Protein AF-A0A9P1H8L5-F1 (afdb_monomer_lite)

Structure (mmCIF, N/CA/C/O backbone):
data_AF-A0A9P1H8L5-F1
#
_entry.id   AF-A0A9P1H8L5-F1
#
loop_
_atom_site.group_PDB
_atom_site.id
_atom_site.type_symbol
_atom_site.label_atom_id
_atom_site.label_alt_id
_atom_site.label_comp_id
_atom_s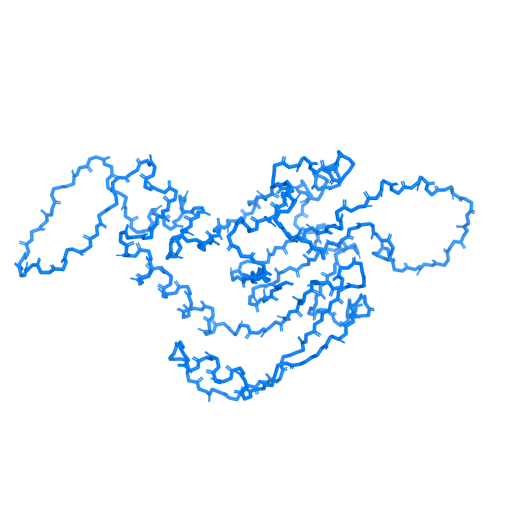ite.label_asym_id
_atom_site.label_entity_id
_atom_site.label_seq_id
_atom_site.pdbx_PDB_ins_code
_atom_site.Cartn_x
_atom_site.Cartn_y
_atom_site.Cartn_z
_atom_site.occupancy
_atom_site.B_iso_or_equiv
_atom_site.auth_seq_id
_atom_site.auth_comp_id
_atom_site.auth_asym_id
_atom_site.auth_atom_id
_atom_site.pdbx_PDB_model_num
ATOM 1 N N . MET A 1 1 ? 1.614 -22.371 -3.622 1.00 49.25 1 MET A N 1
ATOM 2 C CA . MET A 1 1 ? 2.864 -22.073 -2.904 1.00 49.25 1 MET A CA 1
ATOM 3 C C . MET A 1 1 ? 2.489 -22.082 -1.439 1.00 49.25 1 MET A C 1
ATOM 5 O O . MET A 1 1 ? 1.531 -21.394 -1.105 1.00 49.25 1 MET A O 1
ATOM 9 N N . ASP A 1 2 ? 3.101 -22.946 -0.635 1.00 52.09 2 ASP A N 1
ATOM 10 C CA . ASP A 1 2 ? 2.834 -22.977 0.803 1.00 52.09 2 ASP A CA 1
ATOM 11 C C . ASP A 1 2 ? 3.516 -21.756 1.437 1.00 52.09 2 ASP A C 1
ATOM 13 O O . ASP A 1 2 ? 4.717 -21.556 1.263 1.00 52.09 2 ASP A O 1
ATOM 17 N N . LEU A 1 3 ? 2.738 -20.885 2.084 1.00 56.84 3 LEU A N 1
ATOM 18 C CA . LEU A 1 3 ? 3.257 -19.662 2.704 1.00 56.84 3 LEU A CA 1
ATOM 19 C C . LEU A 1 3 ? 4.078 -19.965 3.968 1.00 56.84 3 LEU A C 1
ATOM 21 O O . LEU A 1 3 ? 4.848 -19.111 4.397 1.00 56.84 3 LEU A O 1
ATOM 25 N N . THR A 1 4 ? 3.947 -21.171 4.532 1.00 56.31 4 THR A N 1
ATOM 26 C CA . THR A 1 4 ? 4.613 -21.579 5.780 1.00 56.31 4 THR A CA 1
ATOM 27 C C . THR A 1 4 ? 6.069 -22.021 5.597 1.00 56.31 4 THR A C 1
ATOM 29 O O . THR A 1 4 ? 6.815 -22.078 6.570 1.00 56.31 4 THR A O 1
ATOM 32 N N . GLU A 1 5 ? 6.507 -22.281 4.361 1.00 60.16 5 GLU A N 1
ATOM 33 C CA . GLU A 1 5 ? 7.895 -22.661 4.041 1.00 60.16 5 GLU A CA 1
ATOM 34 C C . GLU A 1 5 ? 8.809 -21.448 3.777 1.00 60.16 5 GLU A C 1
ATOM 36 O O . GLU A 1 5 ? 9.994 -21.603 3.478 1.00 60.16 5 GLU A O 1
ATOM 41 N N . LEU A 1 6 ? 8.268 -20.229 3.851 1.00 62.75 6 LEU A N 1
ATOM 42 C CA . LEU A 1 6 ? 8.997 -19.003 3.547 1.00 62.75 6 LEU A CA 1
ATOM 43 C C . LEU A 1 6 ? 9.750 -18.479 4.776 1.00 62.75 6 LEU A C 1
ATOM 45 O O . LEU A 1 6 ? 9.142 -18.179 5.800 1.00 62.75 6 LEU A O 1
ATOM 49 N N . ASP A 1 7 ? 11.067 -18.296 4.656 1.00 67.62 7 ASP A N 1
ATOM 50 C CA . ASP A 1 7 ? 11.875 -17.681 5.715 1.00 67.62 7 ASP A CA 1
ATOM 51 C C . ASP A 1 7 ? 11.601 -16.166 5.788 1.00 67.62 7 ASP A C 1
ATOM 53 O O . ASP A 1 7 ? 11.861 -15.415 4.840 1.00 67.62 7 ASP A O 1
ATOM 57 N N . ALA A 1 8 ? 11.050 -15.722 6.921 1.00 64.69 8 ALA A N 1
ATOM 58 C CA . ALA A 1 8 ? 10.760 -14.320 7.226 1.00 64.69 8 ALA A CA 1
ATOM 59 C C . ALA A 1 8 ? 12.027 -13.486 7.486 1.00 64.69 8 ALA A C 1
ATOM 61 O O . ALA A 1 8 ? 12.004 -12.258 7.376 1.00 64.69 8 ALA A O 1
ATOM 62 N N . HIS A 1 9 ? 13.135 -14.143 7.835 1.00 70.50 9 HIS A N 1
ATOM 63 C CA . HIS A 1 9 ? 14.419 -13.520 8.146 1.00 70.50 9 HIS A CA 1
ATOM 64 C C . HIS A 1 9 ? 15.386 -13.509 6.961 1.00 70.50 9 HIS A C 1
ATOM 66 O O . HIS A 1 9 ? 16.494 -12.973 7.084 1.00 70.50 9 HIS A O 1
ATOM 72 N N . GLU A 1 10 ? 14.973 -14.050 5.813 1.00 74.00 10 GLU A N 1
ATOM 73 C CA . GLU A 1 10 ? 15.788 -14.056 4.610 1.00 74.00 10 GLU A CA 1
ATOM 74 C C . GLU A 1 10 ? 16.158 -12.625 4.195 1.00 74.00 10 GLU A C 1
ATOM 76 O O . GLU A 1 10 ? 15.331 -11.721 4.034 1.00 74.00 10 GLU A O 1
ATOM 81 N N . ALA A 1 11 ? 17.460 -12.416 4.044 1.00 73.38 11 ALA A N 1
ATOM 82 C CA . ALA A 1 11 ? 18.039 -11.159 3.625 1.00 73.38 11 ALA A CA 1
ATOM 83 C C . ALA A 1 11 ? 17.620 -10.821 2.179 1.00 73.38 11 ALA A C 1
ATOM 85 O O . ALA A 1 11 ? 17.866 -11.630 1.288 1.00 73.38 11 ALA A O 1
ATOM 86 N N . PRO A 1 12 ? 17.095 -9.612 1.887 1.00 81.38 12 PRO A N 1
ATOM 87 C CA . PRO A 1 12 ? 16.879 -9.209 0.501 1.00 81.38 12 PRO A CA 1
ATOM 88 C C . PRO A 1 12 ? 18.211 -9.134 -0.252 1.00 81.38 12 PRO A C 1
ATOM 90 O O . PRO A 1 12 ? 19.239 -8.784 0.335 1.00 81.38 12 PRO A O 1
ATOM 93 N N . ALA A 1 13 ? 18.177 -9.413 -1.556 1.00 84.94 13 ALA A N 1
ATOM 94 C CA . ALA A 1 13 ? 19.359 -9.381 -2.412 1.00 84.94 13 ALA A CA 1
ATOM 95 C C . ALA A 1 13 ? 20.091 -8.026 -2.343 1.00 84.94 13 ALA A C 1
ATOM 97 O O . ALA A 1 13 ? 19.465 -6.961 -2.307 1.00 84.94 13 ALA A O 1
ATOM 98 N N . ASP A 1 14 ? 21.426 -8.052 -2.348 1.00 87.25 14 ASP A N 1
ATOM 99 C CA . ASP A 1 14 ? 22.240 -6.848 -2.131 1.00 87.25 14 ASP A CA 1
ATOM 100 C C . ASP A 1 14 ? 22.050 -5.781 -3.214 1.00 87.25 14 ASP A C 1
ATOM 102 O O . ASP A 1 14 ? 21.996 -4.589 -2.899 1.00 87.25 14 ASP A O 1
ATOM 106 N N . TRP A 1 15 ? 21.863 -6.193 -4.469 1.00 88.06 15 TRP A N 1
ATOM 107 C CA . TRP A 1 15 ? 21.562 -5.277 -5.571 1.00 88.06 15 TRP A CA 1
ATOM 108 C C . TRP A 1 15 ? 20.210 -4.568 -5.362 1.00 88.06 15 TRP A C 1
ATOM 110 O O . TRP A 1 15 ? 20.103 -3.357 -5.553 1.00 88.06 15 TRP A O 1
ATOM 120 N N . LEU A 1 16 ? 19.193 -5.277 -4.859 1.00 88.38 16 LEU A N 1
ATOM 121 C CA . LEU A 1 16 ? 17.877 -4.703 -4.567 1.00 88.38 16 LEU A CA 1
ATOM 122 C C . LEU A 1 16 ? 17.939 -3.755 -3.360 1.00 88.38 16 LEU A C 1
ATOM 124 O O . LEU A 1 16 ? 17.335 -2.680 -3.369 1.00 88.38 16 LEU A O 1
ATOM 128 N N . ARG A 1 17 ? 18.740 -4.096 -2.340 1.00 88.50 17 ARG A N 1
ATOM 129 C CA . ARG A 1 17 ? 19.051 -3.185 -1.225 1.00 88.50 17 ARG A CA 1
ATOM 130 C C . ARG A 1 17 ? 19.752 -1.916 -1.700 1.00 88.50 17 ARG A C 1
ATOM 132 O O . ARG A 1 17 ? 19.490 -0.850 -1.145 1.00 88.50 17 ARG A O 1
ATOM 139 N N . ALA A 1 18 ? 20.653 -2.009 -2.677 1.00 89.94 18 ALA A N 1
ATOM 140 C CA . ALA A 1 18 ? 21.338 -0.847 -3.236 1.00 89.94 18 ALA A CA 1
ATOM 141 C C . ALA A 1 18 ? 20.357 0.090 -3.959 1.00 89.94 18 ALA A C 1
ATOM 143 O O . ALA A 1 18 ? 20.399 1.297 -3.720 1.00 89.94 18 ALA A O 1
ATOM 144 N N . ILE A 1 19 ? 19.420 -0.461 -4.739 1.00 90.81 19 ILE A N 1
ATOM 145 C CA . ILE A 1 19 ? 18.337 0.304 -5.379 1.00 90.81 19 ILE A CA 1
ATOM 146 C C . ILE A 1 19 ? 17.477 1.011 -4.328 1.00 90.81 19 ILE A C 1
ATOM 148 O O . ILE A 1 19 ? 17.287 2.226 -4.398 1.00 90.81 19 ILE A O 1
ATOM 152 N N . TRP A 1 20 ? 17.020 0.278 -3.306 1.00 91.44 20 TRP A N 1
ATOM 153 C CA . TRP A 1 20 ? 16.243 0.854 -2.205 1.00 91.44 20 TRP A CA 1
ATOM 154 C C . TRP A 1 20 ? 16.981 2.013 -1.525 1.00 91.44 20 TRP A C 1
ATOM 156 O O . TRP A 1 20 ? 16.394 3.073 -1.323 1.00 91.44 20 TRP A O 1
ATOM 166 N N . LYS A 1 21 ? 18.278 1.844 -1.222 1.00 90.81 21 LYS A N 1
ATOM 167 C CA . LYS A 1 21 ? 19.116 2.900 -0.622 1.00 90.81 21 LYS A CA 1
ATOM 168 C C . LYS A 1 21 ? 19.228 4.135 -1.514 1.00 90.81 21 LYS A C 1
ATOM 170 O O . LYS A 1 21 ? 19.369 5.236 -0.988 1.00 90.81 21 LYS A O 1
ATOM 175 N N . GLY A 1 22 ? 19.214 3.955 -2.835 1.00 90.38 22 GLY A N 1
ATOM 176 C CA . GLY A 1 22 ? 19.196 5.055 -3.797 1.00 90.38 22 GLY A CA 1
ATOM 177 C C . GLY A 1 22 ? 17.938 5.903 -3.635 1.00 90.38 22 GLY A C 1
ATOM 178 O O . GLY A 1 22 ? 18.034 7.101 -3.380 1.00 90.38 22 GLY A O 1
ATOM 179 N N . PHE A 1 23 ? 16.764 5.271 -3.679 1.00 89.88 23 PHE A N 1
ATOM 180 C CA . PHE A 1 23 ? 15.488 5.973 -3.505 1.00 89.88 23 PHE A CA 1
ATOM 181 C C . PHE A 1 23 ? 15.294 6.534 -2.094 1.00 89.88 23 PHE A C 1
ATOM 183 O O . PHE A 1 23 ? 14.773 7.633 -1.944 1.00 89.88 23 PHE A O 1
ATOM 190 N N . SER A 1 24 ? 15.744 5.829 -1.052 1.00 87.88 24 SER A N 1
ATOM 191 C CA . SER A 1 24 ? 15.557 6.255 0.342 1.00 87.88 24 SER A CA 1
ATOM 192 C C . SER A 1 24 ? 16.351 7.513 0.716 1.00 87.88 24 SER A C 1
ATOM 194 O O . SER A 1 24 ? 16.140 8.068 1.790 1.00 87.88 24 SER A O 1
ATOM 196 N N . ARG A 1 25 ? 17.329 7.903 -0.109 1.00 88.94 25 ARG A N 1
ATOM 197 C CA . ARG A 1 25 ? 18.182 9.088 0.080 1.00 88.94 25 ARG A CA 1
ATOM 198 C C . ARG A 1 25 ? 17.848 10.219 -0.888 1.00 88.94 25 ARG A C 1
ATOM 200 O O . ARG A 1 25 ? 18.459 11.277 -0.796 1.00 88.94 25 ARG A O 1
ATOM 207 N N . MET A 1 26 ? 16.952 9.963 -1.834 1.00 88.94 26 MET A N 1
ATOM 208 C CA . MET A 1 26 ? 16.568 10.912 -2.867 1.00 88.94 26 MET A CA 1
ATOM 209 C C . MET A 1 26 ? 15.631 11.975 -2.286 1.00 88.94 26 MET A C 1
ATOM 211 O O . MET A 1 26 ? 14.837 11.693 -1.386 1.00 88.94 26 MET A O 1
ATOM 215 N N . GLU A 1 27 ? 15.714 13.199 -2.803 1.00 87.62 27 GLU A N 1
ATOM 216 C CA . GLU A 1 27 ? 14.859 14.286 -2.339 1.00 87.62 27 GLU A CA 1
ATOM 217 C C . GLU A 1 27 ? 13.405 14.082 -2.775 1.00 87.62 27 GLU A C 1
ATOM 219 O O . GLU A 1 27 ? 13.106 13.532 -3.839 1.00 87.62 27 GLU A O 1
ATOM 224 N N . SER A 1 28 ? 12.463 14.590 -1.976 1.00 84.75 28 SER A N 1
ATOM 225 C CA . SER A 1 28 ? 11.025 14.396 -2.234 1.00 84.75 28 SER A CA 1
ATOM 226 C C . SER A 1 28 ? 10.589 14.931 -3.601 1.00 84.75 28 SER A C 1
ATOM 228 O O . SER A 1 28 ? 9.688 14.380 -4.232 1.00 84.75 28 SER A O 1
ATOM 230 N N . LYS A 1 29 ? 11.218 16.012 -4.075 1.00 86.44 29 LYS A N 1
ATOM 231 C CA . LYS A 1 29 ? 10.921 16.590 -5.389 1.00 86.44 29 LYS A CA 1
ATOM 232 C C . LYS A 1 29 ? 11.319 15.639 -6.522 1.00 86.44 29 LYS A C 1
ATOM 234 O O . LYS A 1 29 ? 10.509 15.374 -7.401 1.00 86.44 29 LYS A O 1
ATOM 239 N N . GLU A 1 30 ? 12.525 15.087 -6.450 1.00 88.00 30 GLU A N 1
ATOM 240 C CA . GLU A 1 30 ? 13.060 14.156 -7.448 1.00 88.00 30 GLU A CA 1
ATOM 241 C C . GLU A 1 30 ? 12.243 12.859 -7.487 1.00 88.00 30 GLU A C 1
ATOM 243 O O . GLU A 1 30 ? 11.911 12.357 -8.557 1.00 88.00 30 GLU A O 1
ATOM 248 N N . LEU A 1 31 ? 11.824 12.360 -6.322 1.00 86.00 31 LEU A N 1
ATOM 249 C CA . LEU A 1 31 ? 10.951 11.190 -6.226 1.00 86.00 31 LEU A CA 1
ATOM 250 C C . LEU A 1 31 ? 9.574 11.416 -6.863 1.00 86.00 31 LEU A C 1
ATOM 252 O O . LEU A 1 31 ? 9.026 10.503 -7.477 1.00 86.00 31 LEU A O 1
ATOM 256 N N . ASN A 1 32 ? 9.007 12.617 -6.734 1.00 84.50 32 ASN A N 1
ATOM 257 C CA . ASN A 1 32 ? 7.704 12.937 -7.318 1.00 84.50 32 ASN A CA 1
ATOM 258 C C . ASN A 1 32 ? 7.733 13.026 -8.847 1.00 84.50 32 ASN A C 1
ATOM 260 O O . ASN A 1 32 ? 6.724 12.709 -9.481 1.00 84.50 32 ASN A O 1
ATOM 264 N N . GLU A 1 33 ? 8.868 13.452 -9.400 1.00 87.88 33 GLU A N 1
ATOM 265 C CA . GLU A 1 33 ? 9.126 13.596 -10.837 1.00 87.88 33 GLU A CA 1
ATOM 266 C C . GLU A 1 33 ? 9.735 12.320 -11.453 1.00 87.88 33 GLU A C 1
ATOM 268 O O . GLU A 1 33 ? 9.872 12.223 -12.671 1.00 87.88 33 GLU A O 1
ATOM 273 N N . SER A 1 34 ? 10.081 11.324 -10.628 1.00 89.56 34 SER A N 1
ATOM 274 C CA . SER A 1 34 ? 10.715 10.089 -11.080 1.00 89.56 34 SER A CA 1
ATOM 275 C C . SER A 1 34 ? 9.793 9.295 -12.011 1.00 89.56 34 SER A C 1
ATOM 277 O O . SER A 1 34 ? 8.701 8.884 -11.600 1.00 89.56 34 SER A O 1
ATOM 279 N N . PRO A 1 35 ? 10.239 8.980 -13.239 1.00 90.44 35 PRO A N 1
ATOM 280 C CA . PRO A 1 35 ? 9.416 8.249 -14.193 1.00 90.44 35 PRO A CA 1
ATOM 281 C C . PRO A 1 35 ? 9.306 6.754 -13.844 1.00 90.44 35 PRO A C 1
ATOM 283 O O . PRO A 1 35 ? 8.455 6.055 -14.391 1.00 90.44 35 PRO A O 1
ATOM 286 N N . LEU A 1 36 ? 10.125 6.272 -12.899 1.00 92.25 36 LEU A N 1
ATOM 287 C CA . LEU A 1 36 ? 10.119 4.896 -12.390 1.00 92.25 36 LEU A CA 1
ATOM 288 C C . LEU A 1 36 ? 8.959 4.640 -11.414 1.00 92.25 36 LEU A C 1
ATOM 290 O O . LEU A 1 36 ? 8.612 3.493 -11.136 1.00 92.25 36 LEU A O 1
ATOM 294 N N . VAL A 1 37 ? 8.356 5.703 -10.872 1.00 92.94 37 VAL A N 1
ATOM 295 C CA . VAL A 1 37 ? 7.249 5.602 -9.918 1.00 92.94 37 VAL A CA 1
ATOM 296 C C . VAL A 1 37 ? 5.951 5.313 -10.658 1.00 92.94 37 VAL A C 1
ATOM 298 O O . VAL A 1 37 ? 5.539 6.059 -11.542 1.00 92.94 37 VAL A O 1
ATOM 301 N N . THR A 1 38 ? 5.251 4.263 -10.240 1.00 93.81 38 THR A N 1
ATOM 302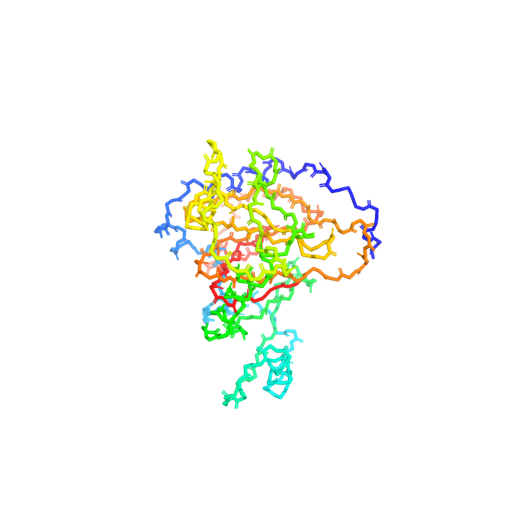 C CA . THR A 1 38 ? 3.900 3.950 -10.710 1.00 93.81 38 THR A CA 1
ATOM 303 C C . THR A 1 38 ? 2.877 4.482 -9.714 1.00 93.81 38 THR A C 1
ATOM 305 O O . THR A 1 38 ? 2.935 4.173 -8.526 1.00 93.81 38 THR A O 1
ATOM 308 N N . ASP A 1 39 ? 1.928 5.292 -10.187 1.00 93.44 39 ASP A N 1
ATOM 309 C CA . ASP A 1 39 ? 0.857 5.868 -9.362 1.00 93.44 39 ASP A CA 1
ATOM 310 C C . ASP A 1 39 ? -0.500 5.340 -9.842 1.00 93.44 39 ASP A C 1
ATOM 312 O O . ASP A 1 39 ? -0.922 5.704 -10.937 1.00 93.44 39 ASP A O 1
ATOM 316 N N . PRO A 1 40 ? -1.214 4.529 -9.045 1.00 92.00 40 PRO A N 1
ATOM 317 C CA . PRO A 1 40 ? -2.488 3.938 -9.446 1.00 92.00 40 PRO A CA 1
ATOM 318 C C . PRO A 1 40 ? -3.632 4.959 -9.556 1.00 92.00 40 PRO A C 1
ATOM 320 O O . PRO A 1 40 ? -4.736 4.590 -9.947 1.00 92.00 40 PRO A O 1
ATOM 323 N N . ARG A 1 41 ? -3.406 6.229 -9.194 1.00 90.12 41 ARG A N 1
ATOM 324 C CA . ARG A 1 41 ? -4.352 7.338 -9.394 1.00 90.12 41 ARG A CA 1
ATOM 325 C C . ARG A 1 41 ? -4.017 8.199 -10.609 1.00 90.12 41 ARG A C 1
ATOM 327 O O . ARG A 1 41 ? -4.843 9.022 -10.991 1.00 90.12 41 ARG A O 1
ATOM 334 N N . SER A 1 42 ? -2.830 8.038 -11.196 1.00 91.31 42 SER A N 1
ATOM 335 C CA . SER A 1 42 ? -2.428 8.782 -12.390 1.00 91.31 42 SER A CA 1
ATOM 336 C C . SER A 1 42 ? -2.933 8.066 -13.644 1.00 91.31 42 SER A C 1
ATOM 338 O O . SER A 1 42 ? -2.536 6.917 -13.859 1.00 91.31 42 SER A O 1
ATOM 340 N N . PRO A 1 43 ? -3.751 8.714 -14.497 1.00 89.94 43 PRO A N 1
ATOM 341 C CA . PRO A 1 43 ? -4.202 8.130 -15.760 1.00 89.94 43 PRO A CA 1
ATOM 342 C C . PRO A 1 43 ? -3.044 7.638 -16.637 1.00 89.94 43 PRO A C 1
ATOM 344 O O . PRO A 1 43 ? -3.132 6.554 -17.209 1.00 89.94 43 PRO A O 1
ATOM 347 N N . ASP A 1 44 ? -1.932 8.376 -16.651 1.00 89.56 44 ASP A N 1
ATOM 348 C CA . ASP A 1 44 ? -0.740 8.061 -17.448 1.00 89.56 44 ASP A CA 1
ATOM 349 C C . ASP A 1 44 ? -0.054 6.769 -16.987 1.00 89.56 44 ASP A C 1
ATOM 351 O O . ASP A 1 44 ? 0.594 6.076 -17.766 1.00 89.56 44 ASP A O 1
ATOM 355 N N . HIS A 1 45 ? -0.205 6.411 -15.711 1.00 91.75 45 HIS A N 1
ATOM 356 C CA . HIS A 1 45 ? 0.406 5.216 -15.134 1.00 91.75 45 HIS A CA 1
ATOM 357 C C . HIS A 1 45 ? -0.538 4.008 -15.148 1.00 91.75 45 HIS A C 1
ATOM 359 O O . HIS A 1 45 ? -0.072 2.877 -14.999 1.00 91.75 45 HIS A O 1
ATOM 365 N N . LEU A 1 46 ? -1.849 4.202 -15.359 1.00 90.31 46 LEU A N 1
ATOM 366 C CA . LEU A 1 46 ? -2.823 3.103 -15.394 1.00 90.31 46 LEU A CA 1
ATOM 367 C C . LEU A 1 46 ? -2.518 2.080 -16.494 1.00 90.31 46 LEU A C 1
ATOM 369 O O . LEU A 1 46 ? -2.837 0.905 -16.326 1.00 90.31 46 LEU A O 1
ATOM 373 N N . GLN A 1 47 ? -1.853 2.486 -17.578 1.00 91.44 47 GLN A N 1
ATOM 374 C CA . GLN A 1 47 ? -1.420 1.581 -18.650 1.00 91.44 47 GLN A CA 1
ATOM 375 C C . GLN A 1 47 ? -0.395 0.524 -18.194 1.00 91.44 47 GLN A C 1
ATOM 377 O O . GLN A 1 47 ? -0.354 -0.577 -18.753 1.00 91.44 47 GLN A O 1
ATOM 382 N N . ARG A 1 48 ? 0.383 0.819 -17.139 1.00 93.19 48 ARG A N 1
ATOM 383 C CA . ARG A 1 48 ? 1.313 -0.129 -16.493 1.00 93.19 48 ARG A CA 1
ATOM 384 C C . ARG A 1 48 ? 0.579 -1.173 -15.651 1.00 93.19 48 ARG A C 1
ATOM 386 O O . ARG A 1 48 ? 1.135 -2.209 -15.295 1.00 93.19 48 ARG A O 1
ATOM 393 N N . LEU A 1 49 ? -0.681 -0.905 -15.318 1.00 94.12 49 LEU A N 1
ATOM 394 C CA . LEU A 1 49 ? -1.516 -1.755 -14.487 1.00 94.12 49 LEU A CA 1
ATOM 395 C C . LEU A 1 49 ? -2.514 -2.546 -15.338 1.00 94.12 49 LEU A C 1
ATOM 397 O O . LEU A 1 49 ? -2.769 -2.274 -16.515 1.00 94.12 49 LEU A O 1
ATOM 401 N N . ARG A 1 50 ? -3.080 -3.583 -14.733 1.00 95.69 50 ARG A N 1
ATOM 402 C CA . ARG A 1 50 ? -4.153 -4.395 -15.305 1.00 95.69 50 ARG A CA 1
ATOM 403 C C . ARG A 1 50 ? -5.326 -4.392 -14.342 1.00 95.69 50 ARG A C 1
ATOM 405 O O . ARG A 1 50 ? -5.141 -4.473 -13.131 1.00 95.69 50 ARG A O 1
ATOM 412 N N . ARG A 1 51 ? -6.544 -4.275 -14.869 1.00 95.44 51 ARG A N 1
ATOM 413 C CA . ARG A 1 51 ? -7.761 -4.312 -14.051 1.00 95.44 51 ARG A CA 1
ATOM 414 C C . ARG A 1 51 ? -8.070 -5.765 -13.692 1.00 95.44 51 ARG A C 1
ATOM 416 O O . ARG A 1 51 ? -8.341 -6.565 -14.580 1.00 95.44 51 ARG A O 1
ATOM 423 N N . ALA A 1 52 ? -8.040 -6.088 -12.402 1.00 94.75 52 ALA A N 1
ATOM 424 C CA . ALA A 1 52 ? -8.452 -7.390 -11.873 1.00 94.75 52 ALA A CA 1
ATOM 425 C C . ALA A 1 52 ? -9.971 -7.479 -11.682 1.00 94.75 52 ALA A C 1
ATOM 427 O O . ALA A 1 52 ? -10.551 -8.554 -11.802 1.00 94.75 52 ALA A O 1
ATOM 428 N N . GLY A 1 53 ? -10.627 -6.361 -11.359 1.00 95.00 53 GLY A N 1
ATOM 429 C CA . GLY A 1 53 ? -12.044 -6.379 -11.018 1.00 95.00 53 GLY A CA 1
ATOM 430 C C . GLY A 1 53 ? -12.564 -5.047 -10.501 1.00 95.00 53 GLY A C 1
ATOM 431 O O . GLY A 1 53 ? -12.037 -3.975 -10.817 1.00 95.00 53 GLY A O 1
ATOM 432 N N . THR A 1 54 ? -13.660 -5.099 -9.749 1.00 96.19 54 THR A N 1
ATOM 433 C CA . THR A 1 54 ? -14.333 -3.924 -9.182 1.00 96.19 54 THR A CA 1
ATOM 434 C C . THR A 1 54 ? -15.057 -4.304 -7.899 1.00 96.19 54 THR A C 1
ATOM 436 O O . THR A 1 54 ? -15.645 -5.380 -7.818 1.00 96.19 54 THR A O 1
ATOM 439 N N . ILE A 1 55 ? -15.004 -3.417 -6.910 1.00 94.25 55 ILE A N 1
ATOM 440 C CA . ILE A 1 55 ? -15.832 -3.464 -5.709 1.00 94.25 55 ILE A CA 1
ATOM 441 C C . ILE A 1 55 ? -16.987 -2.501 -5.935 1.00 94.25 55 ILE A C 1
ATOM 443 O O . ILE A 1 55 ? -16.773 -1.312 -6.150 1.00 94.25 55 ILE A O 1
ATOM 447 N N . THR A 1 56 ? -18.205 -3.022 -5.901 1.00 95.00 56 THR A N 1
ATOM 448 C CA . THR A 1 56 ? -19.399 -2.216 -6.159 1.00 95.00 56 THR A CA 1
ATOM 449 C C . THR A 1 56 ? -19.658 -1.218 -5.031 1.00 95.00 56 THR A C 1
ATOM 451 O O . THR A 1 56 ? -19.386 -1.504 -3.860 1.00 95.00 56 THR A O 1
ATOM 454 N N . ALA A 1 57 ? -20.285 -0.092 -5.356 1.00 92.75 57 ALA A N 1
ATOM 455 C CA . ALA A 1 57 ? -20.750 0.903 -4.398 1.00 92.75 57 ALA A CA 1
ATOM 456 C C . ALA A 1 57 ? -21.580 0.276 -3.264 1.00 92.75 57 ALA A C 1
ATOM 458 O O . ALA A 1 57 ? -21.407 0.616 -2.096 1.00 92.75 57 ALA A O 1
ATOM 459 N N . ALA A 1 58 ? -22.425 -0.712 -3.583 1.00 91.94 58 ALA A N 1
ATOM 460 C CA . ALA A 1 58 ? -23.225 -1.441 -2.600 1.00 91.94 58 ALA A CA 1
ATOM 461 C C . ALA A 1 58 ? -22.366 -2.262 -1.619 1.00 91.94 58 ALA A C 1
ATOM 463 O O . ALA A 1 58 ? -22.655 -2.306 -0.422 1.00 91.94 58 ALA A O 1
ATOM 464 N N . GLN A 1 59 ? -21.296 -2.904 -2.102 1.00 92.62 59 GLN A N 1
ATOM 465 C CA . GLN A 1 59 ? -20.346 -3.618 -1.244 1.00 92.62 59 GLN A CA 1
ATOM 466 C C . GLN A 1 59 ? -19.573 -2.650 -0.344 1.00 92.62 59 GLN A C 1
ATOM 468 O O . GLN A 1 59 ? -19.391 -2.947 0.837 1.00 92.62 59 GLN A O 1
ATOM 473 N N . ILE A 1 60 ? -19.170 -1.494 -0.875 1.00 91.50 60 ILE A N 1
ATOM 474 C CA . ILE A 1 60 ? -18.475 -0.442 -0.121 1.00 91.50 60 ILE A CA 1
ATOM 475 C C . ILE A 1 60 ? -19.388 0.116 0.973 1.00 91.50 60 ILE A C 1
ATOM 477 O O . ILE A 1 60 ? -19.007 0.126 2.141 1.00 91.50 60 ILE A O 1
ATOM 481 N N . ALA A 1 61 ? -20.622 0.489 0.628 1.00 89.94 61 ALA A N 1
ATOM 482 C CA . ALA A 1 61 ? -21.617 0.979 1.578 1.00 89.94 61 ALA A CA 1
ATOM 483 C C . ALA A 1 61 ? -21.887 -0.044 2.691 1.00 89.94 61 ALA A C 1
ATOM 485 O O . ALA A 1 61 ? -21.875 0.288 3.878 1.00 89.94 61 ALA A O 1
ATOM 486 N N . LYS A 1 62 ? -22.042 -1.324 2.326 1.00 89.81 62 LYS A N 1
ATOM 487 C CA . LYS A 1 62 ? -22.186 -2.407 3.303 1.00 89.81 62 LYS A CA 1
ATOM 488 C C . LYS A 1 62 ? -20.960 -2.514 4.212 1.00 89.81 62 LYS A C 1
ATOM 490 O O . LYS A 1 62 ? -21.125 -2.655 5.420 1.00 89.81 62 LYS A O 1
ATOM 495 N N . ALA A 1 63 ? -19.747 -2.441 3.668 1.00 88.62 63 ALA A N 1
ATOM 496 C CA . ALA A 1 63 ? -18.523 -2.499 4.463 1.00 88.62 63 ALA A CA 1
ATOM 497 C C . ALA A 1 63 ? -18.428 -1.326 5.454 1.00 88.62 63 ALA A C 1
ATOM 499 O O . ALA A 1 63 ? -18.095 -1.529 6.621 1.00 88.62 63 ALA A O 1
ATOM 500 N N . PHE A 1 64 ? -18.776 -0.115 5.019 1.00 88.50 64 PHE A N 1
ATOM 501 C CA . PHE A 1 64 ? -18.720 1.089 5.851 1.00 88.50 64 PHE A CA 1
ATOM 502 C C . PHE A 1 64 ? -19.815 1.149 6.917 1.00 88.50 64 PHE A C 1
ATOM 504 O O . PHE A 1 64 ? -19.586 1.711 7.988 1.00 88.50 64 PHE A O 1
ATOM 511 N N . SER A 1 65 ? -20.939 0.459 6.711 1.00 87.81 65 SER A N 1
ATOM 512 C CA . SER A 1 65 ? -21.957 0.306 7.756 1.00 87.81 65 SER A CA 1
ATOM 513 C C . SER A 1 65 ? -21.422 -0.378 9.027 1.00 87.81 65 SER A C 1
ATOM 515 O O . SER A 1 65 ? -21.855 -0.042 10.124 1.00 87.81 65 SER A O 1
ATOM 517 N N . TYR A 1 66 ? -20.416 -1.262 8.923 1.00 87.12 66 TYR A N 1
ATOM 518 C CA . TYR A 1 66 ? -19.780 -1.894 10.094 1.00 87.12 66 TYR A CA 1
ATOM 519 C C . TYR A 1 66 ? -18.918 -0.936 10.926 1.00 87.12 66 TYR A C 1
ATOM 521 O O . TYR A 1 66 ? -18.483 -1.286 12.026 1.00 87.12 66 TYR A O 1
ATOM 529 N N . ILE A 1 67 ? -18.620 0.249 10.394 1.00 83.62 67 ILE A N 1
ATOM 530 C CA . ILE A 1 67 ? -17.882 1.300 11.093 1.00 83.62 67 ILE A CA 1
ATOM 531 C C . ILE A 1 67 ? -18.736 2.545 11.336 1.00 83.62 67 ILE A C 1
ATOM 533 O O . ILE A 1 67 ? -18.182 3.609 11.593 1.00 83.62 67 ILE A O 1
ATOM 537 N N . ASP A 1 68 ? -20.062 2.383 11.324 1.00 85.25 68 ASP A N 1
ATOM 538 C CA . ASP A 1 68 ? -21.053 3.423 11.625 1.00 85.25 68 ASP A CA 1
ATOM 539 C C . ASP A 1 68 ? -20.899 4.684 10.759 1.00 85.25 68 ASP A C 1
ATOM 541 O O . ASP A 1 68 ? -21.233 5.786 11.186 1.00 85.25 68 ASP A O 1
ATOM 545 N N . ILE A 1 69 ? -20.377 4.522 9.541 1.00 81.56 69 ILE A N 1
ATOM 546 C CA . ILE A 1 69 ? -20.283 5.599 8.558 1.00 81.56 69 ILE A CA 1
ATOM 547 C C . ILE A 1 69 ? -21.521 5.542 7.675 1.00 81.56 69 ILE A C 1
ATOM 549 O O . ILE A 1 69 ? -21.875 4.483 7.145 1.00 81.56 69 ILE A O 1
ATOM 553 N N . ALA A 1 70 ? -22.187 6.687 7.536 1.00 73.44 70 ALA A N 1
ATOM 554 C CA . A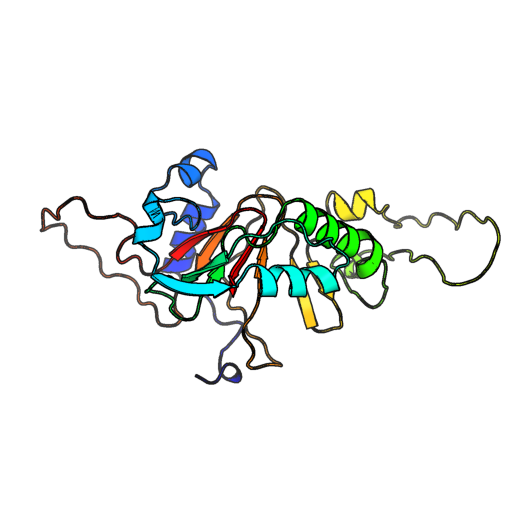LA A 1 70 ? -23.407 6.791 6.759 1.00 73.44 70 ALA A CA 1
ATOM 555 C C . ALA A 1 70 ? -23.152 6.487 5.274 1.00 73.44 70 ALA A C 1
ATOM 557 O O . ALA A 1 70 ? -22.089 6.756 4.701 1.00 73.44 70 ALA A O 1
ATOM 558 N N . SER A 1 71 ? -24.166 5.900 4.642 1.00 64.12 71 SER A N 1
ATOM 559 C CA . SER A 1 71 ? -24.146 5.593 3.217 1.00 64.12 71 SER A CA 1
ATOM 560 C C . SER A 1 71 ? -24.374 6.874 2.412 1.00 64.12 71 SER A C 1
ATOM 562 O O . SER A 1 71 ? -25.496 7.153 2.003 1.00 64.12 71 SER A O 1
ATOM 564 N N . GLU A 1 72 ? -23.320 7.659 2.196 1.00 67.44 72 GLU A N 1
ATOM 565 C CA . GLU A 1 72 ? -23.295 8.642 1.105 1.00 67.44 72 GLU A CA 1
ATOM 566 C C . GLU A 1 72 ? -23.346 7.934 -0.261 1.00 67.44 72 GLU A C 1
ATOM 568 O O . GLU A 1 72 ? -23.144 6.717 -0.337 1.00 67.44 72 GLU A O 1
ATOM 573 N N . GLU A 1 73 ? -23.616 8.672 -1.343 1.00 74.88 73 GLU A N 1
ATOM 574 C CA . GLU A 1 73 ? -23.446 8.159 -2.708 1.00 74.88 73 GLU A CA 1
ATOM 575 C C . GLU A 1 73 ? -21.998 7.673 -2.871 1.00 74.88 73 GLU A C 1
ATOM 577 O O . GLU A 1 73 ? -21.048 8.453 -2.828 1.00 74.88 73 GLU A O 1
ATOM 582 N N . ARG A 1 74 ? -21.819 6.352 -2.970 1.00 83.56 74 ARG A N 1
ATOM 583 C CA . ARG A 1 74 ? -20.509 5.727 -3.171 1.00 83.56 74 ARG A CA 1
ATOM 584 C C . ARG A 1 74 ? -20.347 5.369 -4.639 1.00 83.56 74 ARG A C 1
ATOM 586 O O . ARG A 1 74 ? -21.309 4.997 -5.307 1.00 83.56 74 ARG A O 1
ATOM 593 N N . GLU A 1 75 ? -19.112 5.430 -5.105 1.00 89.69 75 GLU A N 1
ATOM 594 C CA . GLU A 1 75 ? -18.732 4.985 -6.439 1.00 89.69 75 GLU A CA 1
ATOM 595 C C . GLU A 1 75 ? -18.119 3.587 -6.383 1.00 89.69 75 GLU A C 1
ATOM 597 O O . GLU A 1 75 ? -17.583 3.156 -5.358 1.00 89.69 75 GLU A O 1
ATOM 602 N N . ASP A 1 76 ? -18.192 2.880 -7.504 1.00 93.12 76 ASP A N 1
ATOM 603 C CA . ASP A 1 76 ? -17.501 1.614 -7.691 1.00 93.12 76 ASP A CA 1
ATOM 604 C C . ASP A 1 76 ? -15.977 1.822 -7.642 1.00 93.12 76 ASP A C 1
ATOM 606 O O . ASP A 1 76 ? -15.425 2.675 -8.337 1.00 93.12 76 ASP A O 1
ATOM 610 N N . ALA A 1 77 ? -15.270 0.999 -6.867 1.00 92.50 77 ALA A N 1
ATOM 611 C CA . ALA A 1 77 ? -13.815 1.053 -6.770 1.00 92.50 77 ALA A CA 1
ATOM 612 C C . ALA A 1 77 ? -13.166 0.004 -7.680 1.00 92.50 77 ALA A C 1
ATOM 614 O O . ALA A 1 77 ? -13.406 -1.199 -7.547 1.00 92.50 77 ALA A O 1
ATOM 615 N N . ALA A 1 78 ? -12.310 0.443 -8.600 1.00 94.44 78 ALA A N 1
ATOM 616 C CA . ALA A 1 78 ? -11.557 -0.459 -9.463 1.00 94.44 78 ALA A CA 1
ATOM 617 C C . ALA A 1 78 ? -10.448 -1.190 -8.688 1.00 94.44 78 ALA A C 1
ATOM 619 O O . ALA A 1 78 ? -9.774 -0.607 -7.841 1.00 94.44 78 ALA A O 1
ATOM 620 N N . ILE A 1 79 ? -10.242 -2.466 -9.021 1.00 95.00 79 ILE A N 1
ATOM 621 C CA . ILE A 1 79 ? -9.144 -3.283 -8.500 1.00 95.00 79 ILE A CA 1
ATOM 622 C C . ILE A 1 79 ? -8.110 -3.435 -9.611 1.00 95.00 79 ILE A C 1
ATOM 624 O O . ILE A 1 79 ? -8.444 -3.904 -10.704 1.00 95.00 79 ILE A O 1
ATOM 628 N N . TYR A 1 80 ? -6.867 -3.073 -9.321 1.00 95.62 80 TYR A N 1
ATOM 629 C CA . TYR A 1 80 ? -5.732 -3.181 -10.230 1.00 95.62 80 TYR A CA 1
ATOM 630 C C . TYR A 1 80 ? -4.692 -4.169 -9.713 1.00 95.62 80 TYR A C 1
ATOM 632 O O . TYR A 1 80 ? -4.633 -4.444 -8.522 1.00 95.62 80 TYR A O 1
ATOM 640 N N . TYR A 1 81 ? -3.842 -4.660 -10.602 1.00 95.12 81 TYR A N 1
ATOM 641 C CA . TYR A 1 81 ? -2.611 -5.368 -10.269 1.00 95.12 81 TYR A CA 1
ATOM 642 C C . TYR A 1 81 ? -1.516 -4.985 -11.264 1.00 95.12 81 TYR A C 1
ATOM 644 O O . TYR A 1 81 ? -1.802 -4.503 -12.365 1.00 95.12 81 TYR A O 1
ATOM 652 N N . HIS A 1 82 ? -0.259 -5.199 -10.886 1.00 94.69 82 HIS A N 1
ATOM 653 C CA . HIS A 1 82 ? 0.873 -5.041 -11.796 1.00 94.69 82 HIS A CA 1
ATOM 654 C C . HIS A 1 82 ? 1.279 -6.417 -12.355 1.00 94.69 82 HIS A C 1
ATOM 656 O O . HIS A 1 82 ? 1.369 -7.359 -11.569 1.00 94.69 82 HIS A O 1
ATOM 662 N N . PRO A 1 83 ? 1.569 -6.580 -13.662 1.00 92.44 83 PRO A N 1
ATOM 663 C CA . PRO A 1 83 ? 1.918 -7.884 -14.246 1.00 92.44 83 PRO A CA 1
ATOM 664 C C . PRO A 1 83 ? 3.102 -8.598 -13.578 1.00 92.44 83 PRO A C 1
ATOM 666 O O . PRO A 1 83 ? 3.089 -9.819 -13.470 1.00 92.44 83 PRO A O 1
ATOM 669 N N . LEU A 1 84 ? 4.088 -7.839 -13.082 1.00 91.44 84 LEU A N 1
ATOM 670 C CA . LEU A 1 84 ? 5.217 -8.366 -12.294 1.00 91.44 84 LEU A CA 1
ATOM 671 C C . LEU A 1 84 ? 4.768 -9.080 -11.004 1.00 91.44 84 LEU A C 1
ATOM 673 O O . LEU A 1 84 ? 5.453 -9.969 -10.511 1.00 91.44 84 LEU A O 1
ATOM 677 N N . LEU A 1 85 ? 3.638 -8.658 -10.432 1.00 90.31 85 LEU A N 1
ATOM 678 C CA . LEU A 1 85 ? 3.141 -9.066 -9.119 1.00 90.31 85 LEU A CA 1
ATOM 679 C C . LEU A 1 85 ? 1.635 -9.369 -9.219 1.00 90.31 85 LEU A C 1
ATOM 681 O O . LEU A 1 85 ? 0.819 -8.602 -8.709 1.00 90.31 85 LEU A O 1
ATOM 685 N N . PRO A 1 86 ? 1.230 -10.475 -9.871 1.00 88.19 86 PRO A N 1
ATOM 686 C CA . PRO A 1 86 ? -0.184 -10.780 -10.102 1.00 88.19 86 PRO A CA 1
ATOM 687 C C . PRO A 1 86 ? -0.975 -11.040 -8.813 1.00 88.19 86 PRO A C 1
ATOM 689 O O . PRO A 1 86 ? -2.197 -10.934 -8.819 1.00 88.19 86 PRO A O 1
ATOM 692 N N . GLY A 1 87 ? -0.288 -11.374 -7.716 1.00 86.94 87 GLY A N 1
ATOM 693 C CA . GLY A 1 87 ? -0.898 -11.520 -6.395 1.00 86.94 87 GLY A CA 1
ATOM 694 C C . GLY A 1 87 ? -1.174 -10.198 -5.675 1.00 86.94 87 GLY A C 1
ATOM 695 O O . GLY A 1 87 ? -1.945 -10.209 -4.726 1.00 86.94 87 GLY A O 1
ATOM 696 N N . LEU A 1 88 ? -0.577 -9.083 -6.119 1.00 90.38 88 LEU A N 1
ATOM 697 C CA . LEU A 1 88 ? -0.763 -7.769 -5.507 1.00 90.38 88 LEU A CA 1
ATOM 698 C C . LEU A 1 88 ? -2.010 -7.092 -6.081 1.00 90.38 88 LEU A C 1
ATOM 700 O O . LEU A 1 88 ? -2.020 -6.695 -7.249 1.00 90.38 88 LEU A O 1
ATOM 704 N N . LEU A 1 89 ? -3.027 -6.887 -5.251 1.00 92.56 89 LEU A N 1
ATOM 705 C CA . LEU A 1 89 ? -4.228 -6.139 -5.609 1.00 92.56 89 LEU A CA 1
ATOM 706 C C . LEU A 1 89 ? -4.168 -4.728 -5.025 1.00 92.56 89 LEU A C 1
ATOM 708 O O . LEU A 1 89 ? -3.952 -4.533 -3.835 1.00 92.56 89 LEU A O 1
ATOM 712 N N . ILE A 1 90 ? -4.409 -3.730 -5.867 1.00 93.38 90 ILE A N 1
ATOM 713 C CA . ILE A 1 90 ? -4.325 -2.305 -5.550 1.00 93.38 90 ILE A CA 1
ATOM 714 C C . ILE A 1 90 ? -5.701 -1.689 -5.773 1.00 93.38 90 ILE A C 1
ATOM 716 O O . ILE A 1 90 ? -6.265 -1.798 -6.863 1.00 93.38 90 ILE A O 1
ATOM 720 N N . ILE A 1 91 ? -6.235 -1.014 -4.757 1.00 93.06 91 ILE A N 1
ATOM 721 C CA . ILE A 1 91 ? -7.560 -0.393 -4.820 1.00 93.06 91 ILE A CA 1
ATOM 722 C C . ILE A 1 91 ? -7.396 1.104 -4.527 1.00 93.06 91 ILE A C 1
ATOM 724 O O . ILE A 1 91 ? -7.437 1.523 -3.370 1.00 93.06 91 ILE A O 1
ATOM 728 N N . PRO A 1 92 ? -7.145 1.949 -5.540 1.00 89.31 92 PRO A N 1
ATOM 729 C CA . PRO A 1 92 ? -6.998 3.380 -5.319 1.00 89.31 92 PRO A CA 1
ATOM 730 C C . PRO A 1 92 ? -8.309 3.993 -4.814 1.00 89.31 92 PRO A C 1
ATOM 732 O O . PRO A 1 92 ? -9.391 3.620 -5.255 1.00 89.31 92 PRO A O 1
ATOM 735 N N . ASN A 1 93 ? -8.197 4.975 -3.915 1.00 80.56 93 ASN A N 1
ATOM 736 C CA . ASN A 1 93 ? -9.306 5.809 -3.433 1.00 80.56 93 ASN A CA 1
ATOM 737 C C . ASN A 1 93 ? -10.436 5.079 -2.679 1.00 80.56 93 ASN A C 1
ATOM 739 O O . ASN A 1 93 ? -11.509 5.654 -2.526 1.00 80.56 93 ASN A O 1
ATOM 743 N N . LEU A 1 94 ? -10.227 3.855 -2.174 1.00 87.19 94 LEU A N 1
ATOM 744 C CA . LEU A 1 94 ? -11.300 3.150 -1.457 1.00 87.19 94 LEU A CA 1
ATOM 745 C C . LEU A 1 94 ? -11.695 3.858 -0.154 1.00 87.19 94 LEU A C 1
ATOM 747 O O . LEU A 1 94 ? -12.870 3.881 0.196 1.00 87.19 94 LEU A O 1
ATOM 751 N N . LEU A 1 95 ? -10.728 4.410 0.588 1.00 85.75 95 LEU A N 1
ATOM 752 C CA . LEU A 1 95 ? -10.997 5.058 1.874 1.00 85.75 95 LEU A CA 1
ATOM 753 C C . LEU A 1 95 ? -11.142 6.569 1.672 1.00 85.75 95 LEU A C 1
ATOM 755 O O . LEU A 1 95 ? -10.143 7.273 1.509 1.00 85.75 95 LEU A O 1
ATOM 759 N N . THR A 1 96 ? -12.372 7.081 1.715 1.00 84.75 96 THR A N 1
ATOM 760 C CA . THR A 1 96 ? -12.632 8.531 1.677 1.00 84.75 96 THR A CA 1
ATOM 761 C C . THR A 1 96 ? -12.051 9.233 2.914 1.00 84.75 96 THR A C 1
ATOM 763 O O . THR A 1 96 ? -11.822 8.568 3.928 1.00 84.75 96 THR A O 1
ATOM 766 N N . PRO A 1 97 ? -11.811 10.559 2.883 1.00 83.56 97 PRO A N 1
ATOM 767 C CA . PRO A 1 97 ? -11.291 11.293 4.043 1.00 83.56 97 PRO A CA 1
ATOM 768 C C . PRO A 1 97 ? -12.088 11.048 5.334 1.00 83.56 97 PRO A C 1
ATOM 770 O O . PRO A 1 97 ? -11.499 10.727 6.360 1.00 83.56 97 PRO A O 1
ATOM 773 N N . GLU A 1 98 ? -13.421 11.053 5.254 1.00 85.56 98 GLU A N 1
ATOM 774 C CA . GLU A 1 98 ? -14.330 10.723 6.366 1.00 85.56 98 GLU A CA 1
ATOM 775 C C . GLU A 1 98 ? -14.046 9.333 6.978 1.00 85.56 98 GLU A C 1
ATOM 777 O O . GLU A 1 98 ? -13.992 9.156 8.201 1.00 85.56 98 GLU A O 1
ATOM 782 N N . VAL A 1 99 ? -13.816 8.329 6.125 1.00 85.50 99 VAL A N 1
ATOM 783 C CA . VAL A 1 99 ? -13.492 6.963 6.556 1.00 85.50 99 VAL A CA 1
ATOM 784 C C . VAL A 1 99 ? -12.131 6.923 7.232 1.00 85.50 99 VAL A C 1
ATOM 786 O O . VAL A 1 99 ? -11.980 6.276 8.268 1.00 85.50 99 VAL A O 1
ATOM 789 N N . GLN A 1 100 ? -11.147 7.632 6.684 1.00 84.69 100 GLN A N 1
ATOM 790 C CA . GLN A 1 100 ? -9.811 7.708 7.268 1.00 84.69 100 GLN A CA 1
ATOM 791 C C . GLN A 1 100 ? -9.849 8.363 8.654 1.00 84.69 100 GLN A C 1
ATOM 793 O O . GLN A 1 100 ? -9.298 7.804 9.600 1.00 84.69 100 GLN A O 1
ATOM 798 N N . GLU A 1 101 ? -10.554 9.487 8.807 1.00 84.38 101 GLU A N 1
ATOM 799 C CA . GLU A 1 101 ? -10.734 10.168 10.095 1.00 84.38 101 GLU A CA 1
ATOM 800 C C . GLU A 1 101 ? -11.412 9.264 11.124 1.00 84.38 101 GLU A C 1
ATOM 802 O O . GLU A 1 101 ? -10.945 9.144 12.257 1.00 84.38 101 GLU A O 1
ATOM 807 N N . THR A 1 102 ? -12.464 8.553 10.719 1.00 86.00 102 THR A N 1
ATOM 808 C CA . THR A 1 102 ? -13.174 7.616 11.596 1.00 86.00 102 THR A CA 1
ATOM 809 C C . THR A 1 102 ? -12.275 6.456 12.028 1.00 86.00 102 THR A C 1
ATOM 811 O O . THR A 1 102 ? -12.246 6.093 13.208 1.00 86.00 102 THR A O 1
ATOM 814 N N . LEU A 1 103 ? -11.509 5.870 11.102 1.00 83.75 103 LEU A N 1
ATOM 815 C CA . LEU A 1 103 ? -10.581 4.778 11.403 1.00 83.75 103 LEU A CA 1
ATOM 816 C C . LEU A 1 103 ? -9.433 5.233 12.313 1.00 83.75 103 LEU A C 1
ATOM 818 O O . LEU A 1 103 ? -9.078 4.504 13.244 1.00 83.75 103 LEU A O 1
ATOM 822 N N . LEU A 1 104 ? -8.879 6.425 12.078 1.00 81.56 104 LEU A N 1
ATOM 823 C CA . LEU A 1 104 ? -7.835 7.023 12.912 1.00 81.56 104 LEU A CA 1
ATOM 824 C C . LEU A 1 104 ? -8.370 7.374 14.305 1.00 81.56 104 LEU A C 1
ATOM 826 O O . LEU A 1 104 ? -7.754 7.006 15.302 1.00 81.56 104 LEU A O 1
ATOM 830 N N . SER A 1 105 ? -9.547 7.993 14.390 1.00 83.25 105 SER A N 1
ATOM 831 C CA . SER A 1 105 ? -10.222 8.316 15.651 1.00 83.25 105 SER A CA 1
ATOM 832 C C . SER A 1 105 ? -10.480 7.057 16.484 1.00 83.25 105 SER A C 1
ATOM 834 O O . SER A 1 105 ? -10.094 6.984 17.651 1.00 83.25 105 SER A O 1
ATOM 836 N N . ARG A 1 106 ? -11.024 5.995 15.872 1.00 83.00 106 ARG A N 1
ATOM 837 C CA . ARG A 1 106 ? -11.212 4.696 16.543 1.00 83.00 106 ARG A CA 1
ATOM 838 C C . ARG A 1 106 ? -9.884 4.087 16.982 1.00 83.00 106 ARG A C 1
ATOM 840 O O . ARG A 1 106 ? -9.791 3.580 18.097 1.00 83.00 106 ARG A O 1
ATOM 847 N N . MET A 1 107 ? -8.849 4.161 16.148 1.00 79.19 107 MET A N 1
ATOM 848 C CA . MET A 1 107 ? -7.525 3.665 16.517 1.00 79.19 107 MET A CA 1
ATOM 849 C C . MET A 1 107 ? -6.991 4.379 17.765 1.00 79.19 107 MET A C 1
ATOM 851 O O . MET A 1 107 ? -6.522 3.725 18.692 1.00 79.19 107 MET A O 1
ATOM 855 N N . ILE A 1 108 ? -7.099 5.707 17.814 1.00 77.06 108 ILE A N 1
ATOM 856 C CA . ILE A 1 108 ? -6.555 6.523 18.904 1.00 77.06 108 ILE A CA 1
ATOM 857 C C . ILE A 1 108 ? -7.383 6.383 20.187 1.00 77.06 108 ILE A C 1
ATOM 859 O O . ILE A 1 108 ? -6.827 6.199 21.267 1.00 77.06 108 ILE A O 1
ATOM 863 N N . HIS A 1 109 ? -8.708 6.453 20.089 1.00 77.31 109 HIS A N 1
ATOM 864 C CA . HIS A 1 109 ? -9.577 6.550 21.263 1.00 77.31 109 HIS A CA 1
ATOM 865 C C . HIS A 1 109 ? -10.096 5.205 21.768 1.00 77.31 109 HIS A C 1
ATOM 867 O O . HIS A 1 109 ? -10.310 5.046 22.965 1.00 77.31 109 HIS A O 1
ATOM 873 N N . ARG A 1 110 ? -10.310 4.227 20.883 1.00 80.50 110 ARG A N 1
ATOM 874 C CA . ARG A 1 110 ? -10.841 2.908 21.257 1.00 80.50 110 ARG A CA 1
ATOM 875 C C . ARG A 1 110 ? -9.724 1.886 21.364 1.00 80.50 110 ARG A C 1
ATOM 877 O O . ARG A 1 110 ? -9.620 1.188 22.369 1.00 80.50 110 ARG A O 1
ATOM 884 N N . ASP A 1 111 ? -8.899 1.787 20.326 1.00 77.38 111 ASP A N 1
ATOM 885 C CA . ASP A 1 111 ? -7.935 0.699 20.230 1.00 77.38 111 ASP A CA 1
ATOM 886 C C . ASP A 1 111 ? -6.711 0.957 21.122 1.00 77.38 111 ASP A C 1
ATOM 888 O O . ASP A 1 111 ? -6.383 0.110 21.948 1.00 77.38 111 ASP A O 1
ATOM 892 N N . LEU A 1 112 ? -6.082 2.131 21.045 1.00 72.81 112 LEU A N 1
ATOM 893 C CA . LEU A 1 112 ? -4.931 2.476 21.894 1.00 72.81 112 LEU A CA 1
ATOM 894 C C . LEU A 1 112 ? -5.267 2.600 23.383 1.00 72.81 112 LEU A C 1
ATOM 896 O O . LEU A 1 112 ? -4.370 2.507 24.214 1.00 72.81 112 LEU A O 1
ATOM 900 N N . SER A 1 113 ? -6.542 2.789 23.728 1.00 73.81 113 SER A N 1
ATOM 901 C CA . SER A 1 113 ? -7.015 2.843 25.118 1.00 73.81 113 SER A CA 1
ATOM 902 C C . SER A 1 113 ? -7.328 1.465 25.714 1.00 73.81 113 SER A C 1
ATOM 904 O O . SER A 1 113 ? -7.783 1.382 26.852 1.00 73.81 113 SER A O 1
ATOM 906 N N . ASN A 1 114 ? -7.077 0.376 24.981 1.00 74.56 114 ASN A N 1
ATOM 907 C CA . ASN A 1 114 ? -7.223 -0.981 25.493 1.00 74.56 114 ASN A CA 1
ATOM 908 C C . ASN A 1 114 ? -5.852 -1.552 25.910 1.00 74.56 114 ASN A C 1
ATOM 910 O O . ASN A 1 114 ? -4.993 -1.715 25.044 1.00 74.56 114 ASN A O 1
ATOM 914 N N . PRO A 1 115 ? -5.648 -1.951 27.181 1.00 74.38 115 PRO A N 1
ATOM 915 C CA . PRO A 1 115 ? -4.367 -2.492 27.653 1.00 74.38 115 PRO A CA 1
ATOM 916 C C . PRO A 1 115 ? -3.978 -3.835 27.009 1.00 74.38 115 PRO A C 1
ATOM 918 O O . PRO A 1 115 ? -2.826 -4.258 27.093 1.00 74.38 115 PRO A O 1
ATOM 921 N N . LYS A 1 116 ? -4.917 -4.527 26.347 1.00 78.00 116 LYS A N 1
ATOM 922 C CA . LYS A 1 116 ? -4.611 -5.729 25.554 1.00 78.00 116 LYS A CA 1
ATOM 923 C C . LYS A 1 116 ? -3.891 -5.410 24.242 1.00 78.00 116 LYS A C 1
ATOM 925 O O . LYS A 1 116 ? -3.331 -6.317 23.634 1.00 78.00 116 LYS A O 1
ATOM 930 N N . HIS A 1 117 ? -3.934 -4.162 23.779 1.00 77.06 117 HIS A N 1
ATOM 931 C CA . HIS A 1 117 ? -3.246 -3.730 22.571 1.00 77.06 117 HIS A CA 1
ATOM 932 C C . HIS A 1 117 ? -1.873 -3.190 22.946 1.00 77.06 117 HIS A C 1
ATOM 934 O O . HIS A 1 117 ? -1.746 -2.126 23.552 1.00 77.06 117 HIS A O 1
ATOM 940 N N . GLN A 1 118 ? -0.841 -3.955 22.605 1.00 68.69 118 GLN A N 1
ATOM 941 C CA . GLN A 1 118 ? 0.527 -3.577 22.914 1.00 68.69 118 GLN A CA 1
ATOM 942 C C . GLN A 1 118 ? 1.041 -2.593 21.872 1.00 68.69 118 GLN A C 1
ATOM 944 O O . GLN A 1 118 ? 0.631 -2.582 20.709 1.00 68.69 118 GLN A O 1
ATOM 949 N N . THR A 1 119 ? 1.953 -1.746 22.317 1.00 72.69 119 THR A N 1
ATOM 950 C CA . THR A 1 119 ? 2.611 -0.742 21.488 1.00 72.69 119 THR A CA 1
ATOM 951 C C . THR A 1 119 ? 4.081 -0.698 21.846 1.00 72.69 119 THR A C 1
ATOM 953 O O . THR A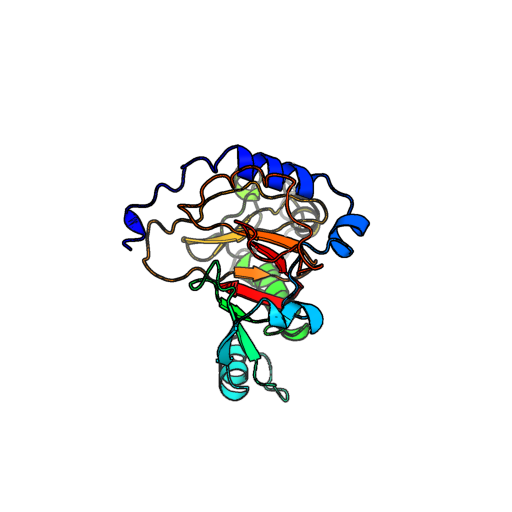 1 119 ? 4.466 -1.107 22.943 1.00 72.69 119 THR A O 1
ATOM 956 N N . ASN A 1 120 ? 4.907 -0.114 20.982 1.00 73.12 120 ASN A N 1
ATOM 957 C CA . ASN A 1 120 ? 6.334 0.051 21.269 1.00 73.12 120 ASN A CA 1
ATOM 958 C C . ASN A 1 120 ? 6.614 0.890 22.535 1.00 73.12 120 ASN A C 1
ATOM 960 O O . ASN A 1 120 ? 7.714 0.841 23.076 1.00 73.12 120 ASN A O 1
ATOM 964 N N . LEU A 1 121 ? 5.637 1.661 23.020 1.00 70.75 121 LEU A N 1
ATOM 965 C CA . LEU A 1 121 ? 5.764 2.442 24.247 1.00 70.75 121 LEU A CA 1
ATOM 966 C C . LEU A 1 121 ? 5.746 1.584 25.508 1.00 70.75 121 LEU A C 1
ATOM 968 O O . LEU A 1 121 ? 6.404 1.946 26.477 1.00 70.75 121 LEU A O 1
ATOM 972 N N . HIS A 1 122 ? 5.056 0.445 25.489 1.00 72.31 122 HIS A N 1
ATOM 973 C CA . HIS A 1 122 ? 4.973 -0.462 26.637 1.00 72.31 122 HIS A CA 1
ATOM 974 C C . HIS A 1 122 ? 6.326 -1.079 27.009 1.00 72.31 122 HIS A C 1
ATOM 976 O O . HIS A 1 122 ? 6.517 -1.510 28.141 1.00 72.31 122 HIS A O 1
ATOM 982 N N . LEU A 1 123 ? 7.283 -1.077 26.075 1.00 72.06 123 LEU A N 1
ATOM 983 C CA . LEU A 1 123 ? 8.660 -1.513 26.315 1.00 72.06 123 LEU A CA 1
ATOM 984 C C . LEU A 1 123 ? 9.442 -0.549 27.217 1.00 72.06 123 LEU A C 1
ATOM 986 O O . LEU A 1 123 ? 10.441 -0.936 27.817 1.00 72.06 123 LEU A O 1
ATOM 990 N N . HIS A 1 124 ? 9.021 0.715 27.281 1.00 70.44 124 HIS A N 1
ATOM 991 C CA . HIS A 1 124 ? 9.804 1.790 27.890 1.00 70.44 124 HIS A CA 1
ATOM 992 C C . HIS A 1 124 ? 9.018 2.638 28.896 1.00 70.44 124 HIS A C 1
ATOM 994 O O . HIS A 1 124 ? 9.633 3.388 29.650 1.00 70.44 124 HIS A O 1
ATOM 1000 N N . TYR A 1 125 ? 7.685 2.547 28.910 1.00 68.94 125 TYR A N 1
ATOM 1001 C CA . TYR A 1 125 ? 6.805 3.395 29.710 1.00 68.94 125 TYR A CA 1
ATOM 1002 C C . TYR A 1 125 ? 5.639 2.596 30.292 1.00 68.94 125 TYR A C 1
ATOM 1004 O O . TYR A 1 125 ? 5.042 1.755 29.621 1.00 68.94 125 TYR A O 1
ATOM 1012 N N . ALA A 1 126 ? 5.259 2.930 31.526 1.00 67.50 126 ALA A N 1
ATOM 1013 C CA . ALA A 1 126 ? 3.987 2.508 32.099 1.00 67.50 126 ALA A CA 1
ATOM 1014 C C . ALA A 1 126 ? 2.873 3.420 31.563 1.00 67.50 126 ALA A C 1
ATOM 1016 O O . ALA A 1 126 ? 2.812 4.604 31.906 1.00 67.50 126 ALA A O 1
ATOM 1017 N N . ILE A 1 127 ? 2.014 2.884 30.695 1.00 68.81 127 ILE A N 1
ATOM 1018 C CA . ILE A 1 127 ? 0.925 3.649 30.077 1.00 68.81 127 ILE A CA 1
ATOM 1019 C C . ILE A 1 127 ? -0.296 3.636 31.010 1.00 68.81 127 ILE A C 1
ATOM 1021 O O . ILE A 1 127 ? -0.779 2.556 31.358 1.00 68.81 127 ILE A O 1
ATOM 1025 N N . PRO A 1 128 ? -0.808 4.806 31.438 1.00 69.44 128 PRO A N 1
ATOM 1026 C CA . PRO A 1 128 ? -2.012 4.870 32.252 1.00 69.44 128 PRO A CA 1
ATOM 1027 C C . PRO A 1 128 ? -3.253 4.602 31.393 1.00 69.44 128 PRO A C 1
ATOM 1029 O O . PRO A 1 128 ? -3.436 5.209 30.338 1.00 69.44 128 PRO A O 1
ATOM 1032 N N . TYR A 1 129 ? -4.128 3.724 31.878 1.00 68.38 129 TYR A N 1
ATOM 1033 C CA . TYR A 1 129 ? -5.411 3.410 31.253 1.00 68.38 129 TYR A CA 1
ATOM 1034 C C . TYR A 1 129 ? -6.563 3.868 32.151 1.00 68.38 129 TYR A C 1
ATOM 1036 O O . TYR A 1 129 ? -6.460 3.734 33.374 1.00 68.38 129 TYR A O 1
ATOM 1044 N N . PRO A 1 130 ? -7.664 4.395 31.584 1.00 63.84 130 PRO A N 1
ATOM 1045 C CA . PRO A 1 130 ? -8.827 4.767 32.377 1.00 63.84 130 PRO A CA 1
ATOM 1046 C C . PRO A 1 130 ? -9.396 3.515 33.059 1.00 63.84 130 PRO A C 1
ATOM 1048 O O . PRO A 1 130 ? -9.808 2.567 32.390 1.00 63.84 130 PRO A O 1
ATOM 1051 N N . GLN A 1 131 ? -9.383 3.488 34.395 1.00 60.75 131 GLN A N 1
ATOM 1052 C CA . GLN A 1 131 ? -9.943 2.367 35.147 1.00 60.75 131 GLN A CA 1
ATOM 1053 C C . GLN A 1 131 ? -11.469 2.374 35.020 1.00 60.75 131 GLN A C 1
ATOM 1055 O O . GLN A 1 131 ? -12.131 3.374 35.299 1.00 60.75 131 GLN A O 1
ATOM 1060 N N . ALA A 1 132 ? -12.033 1.253 34.572 1.00 53.91 132 ALA A N 1
ATOM 1061 C CA . ALA A 1 132 ? -13.473 1.055 34.558 1.00 53.91 132 ALA A CA 1
ATOM 1062 C C . ALA A 1 132 ? -13.945 0.854 36.007 1.00 53.91 132 ALA A C 1
ATOM 1064 O O . ALA A 1 132 ? -13.604 -0.160 36.607 1.00 53.91 132 ALA A O 1
ATOM 1065 N N . SER A 1 133 ? -14.744 1.796 36.528 1.00 40.78 133 SER A N 1
ATOM 1066 C CA . SER A 1 133 ? -15.282 1.885 37.906 1.00 40.78 133 SER A CA 1
ATOM 1067 C C . SER A 1 133 ? -14.247 2.367 38.943 1.00 40.78 133 SER A C 1
ATOM 1069 O O . SER A 1 133 ? -13.150 1.840 39.007 1.00 40.78 133 SER A O 1
ATOM 1071 N N . THR A 1 134 ? -14.456 3.406 39.753 1.00 36.28 134 THR A N 1
ATOM 1072 C CA . THR A 1 134 ? -15.662 4.054 40.295 1.00 36.28 134 THR A CA 1
ATOM 1073 C C . THR A 1 134 ? -15.398 5.544 40.555 1.00 36.28 134 THR A C 1
ATOM 1075 O O . THR A 1 134 ? -14.275 5.925 40.857 1.00 36.28 134 THR A O 1
ATOM 1078 N N . SER A 1 135 ? -16.456 6.353 40.461 1.00 45.09 135 SER A N 1
ATOM 1079 C CA . SER A 1 135 ? -16.656 7.702 41.023 1.00 45.09 135 SER A CA 1
ATOM 1080 C C . SER A 1 135 ? -15.514 8.396 41.792 1.00 45.09 135 SER A C 1
ATOM 1082 O O . SER A 1 135 ? -15.030 7.895 42.804 1.00 45.09 135 SER A O 1
ATOM 1084 N N . SER A 1 136 ? -15.365 9.677 41.446 1.00 39.56 136 SER A N 1
ATOM 1085 C CA . SER A 1 136 ? -14.788 10.781 42.223 1.00 39.56 136 SER A CA 1
ATOM 1086 C C . SER A 1 136 ? -13.323 11.105 41.951 1.00 39.56 136 SER A C 1
ATOM 1088 O O . SER A 1 136 ? -12.438 10.260 42.011 1.00 39.56 136 SER A O 1
ATOM 1090 N N . SER A 1 137 ? -13.121 12.392 41.667 1.00 47.31 137 SER A N 1
ATOM 1091 C CA . SER A 1 137 ? -11.866 13.113 41.527 1.00 47.31 137 SER A CA 1
ATOM 1092 C C . SER A 1 137 ? -10.745 12.561 42.401 1.00 47.31 137 SER A C 1
ATOM 1094 O O . SER A 1 137 ? -10.821 12.619 43.626 1.00 47.31 137 SER A O 1
ATOM 1096 N N . ALA A 1 138 ? -9.672 12.116 41.761 1.00 38.38 138 ALA A N 1
ATOM 1097 C CA . ALA A 1 138 ? -8.351 12.093 42.356 1.00 38.38 138 ALA A CA 1
ATOM 1098 C C . ALA A 1 138 ? -7.338 12.224 41.220 1.00 38.38 138 ALA A C 1
ATOM 1100 O O . ALA A 1 138 ? -7.219 11.342 40.370 1.00 38.38 138 ALA A O 1
ATOM 1101 N N . GLU A 1 139 ? -6.639 13.356 41.196 1.00 47.81 139 GLU A N 1
ATOM 1102 C CA . GLU A 1 139 ? -5.342 13.476 40.543 1.00 47.81 139 GLU A CA 1
ATOM 1103 C C . GLU A 1 139 ? -4.480 12.297 41.010 1.00 47.81 139 GLU A C 1
ATOM 1105 O O . GLU A 1 139 ? -4.059 12.233 42.167 1.00 47.81 139 GLU A O 1
ATOM 1110 N N . ALA A 1 140 ? -4.275 11.310 40.138 1.00 41.47 140 ALA A N 1
ATOM 1111 C CA . ALA A 1 140 ? -3.337 10.239 40.423 1.00 41.47 140 ALA A CA 1
ATOM 1112 C C . ALA A 1 140 ? -1.915 10.836 40.412 1.00 41.47 140 ALA A C 1
ATOM 1114 O O . ALA A 1 140 ? -1.603 11.618 39.508 1.00 41.47 140 ALA A O 1
ATOM 1115 N N . PRO A 1 141 ? -1.046 10.500 41.384 1.00 37.03 141 PRO A N 1
ATOM 1116 C CA . PRO A 1 141 ? 0.263 11.126 41.514 1.00 37.03 141 PRO A CA 1
ATOM 1117 C C . PRO A 1 141 ? 1.107 10.884 40.263 1.00 37.03 141 PRO A C 1
ATOM 1119 O O . PRO A 1 141 ? 1.346 9.741 39.868 1.00 37.03 141 PRO A O 1
ATOM 1122 N N . PHE A 1 142 ? 1.570 11.975 39.657 1.00 43.47 142 PHE A N 1
ATOM 1123 C CA . PHE A 1 142 ? 2.523 11.982 38.554 1.00 43.47 142 PHE A CA 1
ATOM 1124 C C . PHE A 1 142 ? 3.824 11.282 38.975 1.00 43.47 142 PHE A C 1
ATOM 1126 O O . PHE A 1 142 ? 4.673 11.860 39.653 1.00 43.47 142 PHE A O 1
ATOM 1133 N N . GLY A 1 143 ? 3.985 10.023 38.570 1.00 44.59 143 GLY A N 1
ATOM 1134 C CA . GLY A 1 143 ? 5.286 9.360 38.547 1.00 44.59 143 GLY A CA 1
ATOM 1135 C C . GLY A 1 143 ? 6.149 9.903 37.394 1.00 44.59 143 GLY A C 1
ATOM 1136 O O . GLY A 1 143 ? 5.609 10.369 36.391 1.00 44.59 143 GLY A O 1
ATOM 1137 N N . PRO A 1 144 ? 7.488 9.816 37.470 1.00 43.41 144 PRO A N 1
ATOM 1138 C CA . PRO A 1 144 ? 8.410 10.507 36.557 1.00 43.41 144 PRO A CA 1
ATOM 1139 C C . PRO A 1 144 ? 8.424 10.010 35.092 1.00 43.41 144 PRO A C 1
ATOM 1141 O O . PRO A 1 144 ? 9.287 10.426 34.322 1.00 43.41 144 PRO A O 1
ATOM 1144 N N . GLN A 1 145 ? 7.509 9.123 34.677 1.00 49.94 145 GLN A N 1
ATOM 1145 C CA . GLN A 1 145 ? 7.497 8.519 33.333 1.00 49.94 145 GLN A CA 1
ATOM 1146 C C . GLN A 1 145 ? 6.103 8.384 32.689 1.00 49.94 145 GLN A C 1
ATOM 1148 O O . GLN A 1 145 ? 5.938 7.630 31.731 1.00 49.94 145 GLN A O 1
ATOM 1153 N N . THR A 1 146 ? 5.086 9.104 33.167 1.00 49.50 146 THR A N 1
ATOM 1154 C CA . THR A 1 146 ? 3.761 9.097 32.525 1.00 49.50 146 THR A CA 1
ATOM 1155 C C . THR A 1 146 ? 3.760 10.013 31.297 1.00 49.50 146 THR A C 1
ATOM 1157 O O . THR A 1 146 ? 3.848 11.233 31.436 1.00 49.50 146 THR A O 1
ATOM 1160 N N . LEU A 1 147 ? 3.673 9.441 30.093 1.00 56.41 147 LEU A N 1
ATOM 1161 C CA . LEU A 1 147 ? 3.533 10.206 28.848 1.00 56.41 147 LEU A CA 1
ATOM 1162 C C . LEU A 1 147 ? 2.080 10.652 28.648 1.00 56.41 147 LEU A C 1
ATOM 1164 O O . LEU A 1 147 ? 1.154 9.869 28.852 1.00 56.41 147 LEU A O 1
ATOM 1168 N N . SER A 1 148 ? 1.873 11.892 28.199 1.00 61.16 148 SER A N 1
ATOM 1169 C CA . SER A 1 148 ? 0.553 12.336 27.738 1.00 61.16 148 SER A CA 1
ATOM 1170 C C . SER A 1 148 ? 0.209 11.712 26.383 1.00 61.16 148 SER A C 1
ATOM 1172 O O . SER A 1 148 ? 1.099 11.410 25.590 1.00 61.16 148 SER A O 1
ATOM 1174 N N . ILE A 1 149 ? -1.084 11.581 26.063 1.00 59.34 149 ILE A N 1
ATOM 1175 C CA . ILE A 1 149 ? -1.552 11.089 24.750 1.00 59.34 149 ILE A CA 1
ATOM 1176 C C . ILE A 1 149 ? -0.931 11.902 23.603 1.00 59.34 149 ILE A C 1
ATOM 1178 O O . ILE A 1 149 ? -0.536 11.344 22.584 1.00 59.34 149 ILE A O 1
ATOM 1182 N N . LYS A 1 150 ? -0.752 13.213 23.801 1.00 59.19 150 LYS A N 1
ATOM 1183 C CA . LYS A 1 150 ? -0.066 14.088 22.848 1.00 59.19 150 LYS A CA 1
ATOM 1184 C C . LYS A 1 150 ? 1.397 13.671 22.637 1.00 59.19 150 LYS A C 1
ATOM 1186 O O . LYS A 1 150 ? 1.826 13.536 21.503 1.00 59.19 150 LYS A O 1
ATOM 1191 N N . GLN A 1 151 ? 2.142 13.372 23.702 1.00 61.44 151 GLN A N 1
ATOM 1192 C CA . GLN A 1 151 ? 3.533 12.895 23.607 1.00 61.44 151 GLN A CA 1
ATOM 1193 C C . GLN A 1 151 ? 3.650 11.480 23.018 1.00 61.44 151 GLN A C 1
ATOM 1195 O O . GLN A 1 151 ? 4.638 11.170 22.351 1.00 61.44 151 GLN A O 1
ATOM 1200 N N . VAL A 1 152 ? 2.651 10.631 23.267 1.00 61.53 152 VAL A N 1
ATOM 1201 C CA . VAL A 1 152 ? 2.525 9.295 22.670 1.00 61.53 152 VAL A CA 1
ATOM 1202 C C . VAL A 1 152 ? 2.356 9.400 21.154 1.00 61.53 152 VAL A C 1
ATOM 1204 O O . VAL A 1 152 ? 3.084 8.734 20.419 1.00 61.53 152 VAL A O 1
ATOM 1207 N N . LEU A 1 153 ? 1.451 10.271 20.700 1.00 59.62 153 LEU A N 1
ATOM 1208 C CA . LEU A 1 153 ? 1.141 10.464 19.284 1.00 59.62 153 LEU A CA 1
ATOM 1209 C C . LEU A 1 153 ? 2.216 11.256 18.534 1.00 59.62 153 LEU A C 1
ATOM 1211 O O . LEU A 1 153 ? 2.493 10.939 17.387 1.00 59.62 153 LEU A O 1
ATOM 1215 N N . GLU A 1 154 ? 2.831 12.265 19.156 1.00 60.22 154 GLU A N 1
ATOM 1216 C CA . GLU A 1 154 ? 3.697 13.197 18.425 1.00 60.22 154 GLU A CA 1
ATOM 1217 C C . GLU A 1 154 ? 5.089 12.646 18.108 1.00 60.22 154 GLU A C 1
ATOM 1219 O O . GLU A 1 154 ? 5.720 13.174 17.197 1.00 60.22 154 GLU A O 1
ATOM 1224 N N . ARG A 1 155 ? 5.635 11.672 18.861 1.00 55.50 155 ARG A N 1
ATOM 1225 C CA . ARG A 1 155 ? 7.064 11.308 18.691 1.00 55.50 155 ARG A CA 1
ATOM 1226 C C . ARG A 1 155 ? 7.461 9.865 18.990 1.00 55.50 155 ARG A C 1
ATOM 1228 O O . ARG A 1 155 ? 8.654 9.568 18.936 1.00 55.50 155 ARG A O 1
ATOM 1235 N N . ARG A 1 156 ? 6.551 8.987 19.423 1.00 59.12 156 ARG A N 1
ATOM 1236 C CA . ARG A 1 156 ? 6.985 7.710 20.020 1.00 59.12 156 ARG A CA 1
ATOM 1237 C C . ARG A 1 156 ? 6.113 6.499 19.743 1.00 59.12 156 ARG A C 1
ATOM 1239 O O . ARG A 1 156 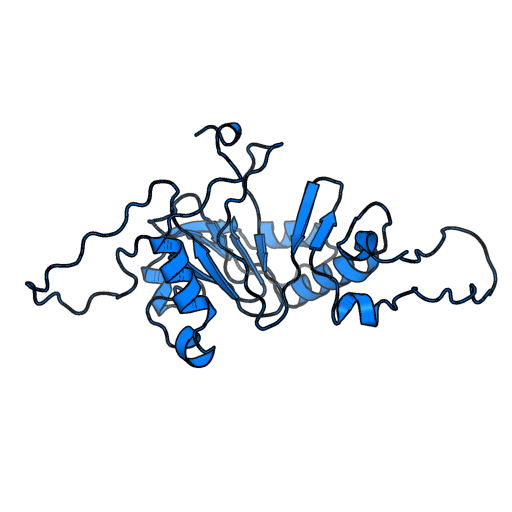? 6.481 5.435 20.224 1.00 59.12 156 ARG A O 1
ATOM 1246 N N . LEU A 1 157 ? 5.023 6.605 18.992 1.00 53.69 157 LEU A N 1
ATOM 1247 C CA . LEU A 1 157 ? 4.253 5.437 18.574 1.00 53.69 157 LEU A CA 1
ATOM 1248 C C . LEU A 1 157 ? 4.690 5.003 17.169 1.00 53.69 157 LEU A C 1
ATOM 1250 O O . LEU A 1 157 ? 4.460 5.724 16.209 1.00 53.69 157 LEU A O 1
ATOM 1254 N N . HIS A 1 158 ? 5.314 3.831 17.064 1.00 61.03 158 HIS A N 1
ATOM 1255 C CA . HIS A 1 158 ? 5.828 3.261 15.809 1.00 61.03 158 HIS A CA 1
ATOM 1256 C C . HIS A 1 158 ? 5.051 2.015 15.388 1.00 61.03 158 HIS A C 1
ATOM 1258 O O . HIS A 1 158 ? 4.917 1.735 14.199 1.00 61.03 158 HIS A O 1
ATOM 1264 N N . TRP A 1 159 ? 4.527 1.256 16.356 1.00 65.88 159 TRP A N 1
ATOM 1265 C CA . TRP A 1 159 ? 3.671 0.115 16.070 1.00 65.88 159 TRP A CA 1
ATOM 1266 C C . TRP A 1 159 ? 2.618 -0.123 17.150 1.00 65.88 159 TRP A C 1
ATOM 1268 O O . TRP A 1 159 ? 2.790 0.246 18.315 1.00 65.88 159 TRP A O 1
ATOM 1278 N N . VAL A 1 160 ? 1.530 -0.764 16.731 1.00 50.25 160 VAL A N 1
ATOM 1279 C CA . VAL A 1 160 ? 0.391 -1.201 17.544 1.00 50.25 160 VAL A CA 1
ATOM 1280 C C . VAL A 1 160 ? 0.022 -2.624 17.150 1.00 50.25 160 VAL A C 1
ATOM 1282 O O . VAL A 1 160 ? -0.111 -2.903 15.960 1.00 50.25 160 VAL A O 1
ATOM 1285 N N . THR A 1 161 ? -0.218 -3.503 18.121 1.00 57.31 161 THR A N 1
ATOM 1286 C CA . THR A 1 161 ? -0.839 -4.812 17.881 1.00 57.31 161 THR A CA 1
ATOM 1287 C C . THR A 1 161 ? -2.313 -4.797 18.280 1.00 57.31 161 THR A C 1
ATOM 1289 O O . THR A 1 161 ? -2.666 -4.482 19.416 1.00 57.31 161 THR A O 1
ATOM 1292 N N . LEU A 1 162 ? -3.206 -5.145 17.348 1.00 58.41 162 LEU A N 1
ATOM 1293 C CA . LEU A 1 162 ? -4.646 -5.250 17.613 1.00 58.41 162 LEU A CA 1
ATOM 1294 C C . LEU A 1 162 ? -5.097 -6.709 17.666 1.00 58.41 162 LEU A C 1
ATOM 1296 O O . LEU A 1 162 ? -5.054 -7.417 16.657 1.00 58.41 162 LEU A O 1
ATOM 1300 N N . GLY A 1 163 ? -5.599 -7.138 18.826 1.00 51.31 163 GLY A N 1
ATOM 1301 C CA . GLY A 1 163 ? -6.127 -8.491 19.023 1.00 51.31 163 GLY A CA 1
ATOM 1302 C C . GLY A 1 163 ? -5.082 -9.605 18.891 1.00 51.31 163 GLY A C 1
ATOM 1303 O O . GLY A 1 163 ? -5.397 -10.642 18.324 1.00 51.31 163 GLY A O 1
ATOM 1304 N N . GLY A 1 164 ? -3.852 -9.382 19.365 1.00 49.00 164 GLY A N 1
ATOM 1305 C CA . GLY A 1 164 ? -2.794 -10.402 19.452 1.00 49.00 164 GLY A CA 1
ATOM 1306 C C . GLY A 1 164 ? -1.901 -10.550 18.215 1.00 49.00 164 GLY A C 1
ATOM 1307 O O . GLY A 1 164 ? -0.722 -10.815 18.388 1.00 49.00 164 GLY A O 1
ATOM 1308 N N . HIS A 1 165 ? -2.414 -10.306 17.000 1.00 52.66 165 HIS A N 1
ATOM 1309 C CA . HIS A 1 165 ? -1.720 -10.761 15.774 1.00 52.66 165 HIS A CA 1
ATOM 1310 C C . HIS A 1 165 ? -1.689 -9.749 14.610 1.00 52.66 165 HIS A C 1
ATOM 1312 O O . HIS A 1 165 ? -1.037 -9.986 13.598 1.00 52.66 165 HIS A O 1
ATOM 1318 N N . ARG A 1 166 ? -2.377 -8.598 14.708 1.00 54.72 166 ARG A N 1
ATOM 1319 C CA . ARG A 1 166 ? -2.392 -7.585 13.630 1.00 54.72 166 ARG A CA 1
ATOM 1320 C C . ARG A 1 166 ? -1.468 -6.420 13.944 1.00 54.72 166 ARG A C 1
ATOM 1322 O O . ARG A 1 166 ? -1.784 -5.635 14.836 1.00 54.72 166 ARG A O 1
ATOM 1329 N N . HIS A 1 167 ? -0.382 -6.287 13.187 1.00 58.69 167 HIS A N 1
ATOM 1330 C CA . HIS A 1 167 ? 0.568 -5.183 13.295 1.00 58.69 167 HIS A CA 1
ATOM 1331 C C . HIS A 1 167 ? 0.077 -3.961 12.509 1.00 58.69 167 HIS A C 1
ATOM 1333 O O . HIS A 1 167 ? -0.158 -4.028 11.307 1.00 58.69 167 HIS A O 1
ATOM 1339 N N . ARG A 1 168 ? -0.054 -2.816 13.179 1.00 60.97 168 ARG A N 1
ATOM 1340 C CA . ARG A 1 168 ? -0.161 -1.498 12.543 1.00 60.97 168 ARG A CA 1
ATOM 1341 C C . ARG A 1 168 ? 1.157 -0.775 12.739 1.00 60.97 168 ARG A C 1
ATOM 1343 O O . ARG A 1 168 ? 1.591 -0.653 13.879 1.00 60.97 168 ARG A O 1
ATOM 1350 N N . LYS A 1 169 ? 1.766 -0.283 11.662 1.00 63.62 169 LYS A N 1
ATOM 1351 C CA . LYS A 1 169 ? 2.960 0.570 11.718 1.00 63.62 169 LYS A CA 1
ATOM 1352 C C . LYS A 1 169 ? 2.543 2.031 11.538 1.00 63.62 169 LYS A C 1
ATOM 1354 O O . LYS A 1 169 ? 1.736 2.327 10.661 1.00 63.62 169 LYS A O 1
ATOM 1359 N N . LEU A 1 170 ? 3.058 2.920 12.383 1.00 61.25 170 LEU A N 1
ATOM 1360 C CA . LEU A 1 170 ? 2.924 4.370 12.242 1.00 61.25 170 LEU A CA 1
ATOM 1361 C C . LEU A 1 170 ? 4.266 4.919 11.752 1.00 61.25 170 LEU A C 1
ATOM 1363 O O . LEU A 1 170 ? 5.294 4.663 12.376 1.00 61.25 170 LEU A O 1
ATOM 1367 N N . LEU A 1 171 ? 4.236 5.646 10.636 1.00 57.16 171 LEU A N 1
ATOM 1368 C CA . LEU A 1 171 ? 5.404 6.260 10.004 1.00 57.16 171 LEU A CA 1
ATOM 1369 C C . LEU A 1 171 ? 5.200 7.779 9.934 1.00 57.16 171 LEU A C 1
ATOM 1371 O O . LEU A 1 171 ? 4.126 8.245 9.550 1.00 57.16 171 LEU A O 1
ATOM 1375 N N . HIS A 1 172 ? 6.228 8.536 10.302 1.00 64.50 172 HIS A N 1
ATOM 1376 C CA . HIS A 1 172 ? 6.307 9.986 10.158 1.00 64.50 172 HIS A CA 1
ATOM 1377 C C . HIS A 1 172 ? 6.936 10.363 8.811 1.00 64.50 172 HIS A C 1
ATOM 1379 O O . HIS A 1 172 ? 7.566 9.547 8.137 1.00 64.50 172 HIS A O 1
ATOM 1385 N N . ALA A 1 173 ? 6.783 11.627 8.409 1.00 67.00 173 ALA A N 1
ATOM 1386 C CA . ALA A 1 173 ? 7.439 12.137 7.210 1.00 67.00 173 ALA A CA 1
ATOM 1387 C C . ALA A 1 173 ? 8.968 11.991 7.327 1.00 67.00 173 ALA A C 1
ATOM 1389 O O . ALA A 1 173 ? 9.568 12.474 8.286 1.00 67.00 173 ALA A O 1
ATOM 1390 N N . GLY A 1 174 ? 9.579 11.331 6.340 1.00 68.31 174 GLY A N 1
ATOM 1391 C CA . GLY A 1 174 ? 11.010 11.014 6.327 1.00 68.31 174 GLY A CA 1
ATOM 1392 C C . GLY A 1 174 ? 11.372 9.659 6.946 1.00 68.31 174 GLY A C 1
ATOM 1393 O O . GLY A 1 174 ? 12.518 9.230 6.808 1.00 68.31 174 GLY A O 1
ATOM 1394 N N . ASP A 1 175 ? 10.423 8.954 7.569 1.00 76.69 175 ASP A N 1
ATOM 1395 C CA . ASP A 1 175 ? 10.660 7.586 8.025 1.00 76.69 175 ASP A CA 1
ATOM 1396 C C . ASP A 1 175 ? 10.833 6.652 6.821 1.00 76.69 175 ASP A C 1
ATOM 1398 O O . ASP A 1 175 ? 10.144 6.754 5.804 1.00 76.69 175 ASP A O 1
ATOM 1402 N N . THR A 1 176 ? 11.750 5.696 6.951 1.00 77.12 176 THR A N 1
ATOM 1403 C CA . THR A 1 176 ? 11.987 4.662 5.941 1.00 77.12 176 THR A CA 1
ATOM 1404 C C . THR A 1 176 ? 11.862 3.288 6.581 1.00 77.12 176 THR A C 1
ATOM 1406 O O . THR A 1 176 ? 12.277 3.070 7.719 1.00 77.12 176 THR A O 1
ATOM 1409 N N . MET A 1 177 ? 11.290 2.337 5.845 1.00 79.31 177 MET A N 1
ATOM 1410 C CA . MET A 1 177 ? 11.324 0.928 6.226 1.00 79.31 177 MET A CA 1
ATOM 1411 C C . MET A 1 177 ? 12.291 0.188 5.322 1.00 79.31 177 MET A C 1
ATOM 1413 O O . MET A 1 177 ? 12.209 0.299 4.098 1.00 79.31 177 MET A O 1
ATOM 1417 N N . MET A 1 178 ? 13.189 -0.580 5.937 1.00 79.31 178 MET A N 1
ATOM 1418 C CA . MET A 1 178 ? 14.071 -1.470 5.193 1.00 79.31 178 MET A CA 1
ATOM 1419 C C . MET A 1 178 ? 13.250 -2.518 4.442 1.00 79.31 178 MET A C 1
ATOM 1421 O O . MET A 1 178 ? 12.167 -2.918 4.882 1.00 79.31 178 MET A O 1
ATOM 1425 N N . LEU A 1 179 ? 13.802 -2.984 3.324 1.00 81.44 179 LEU A N 1
ATOM 1426 C CA . LEU A 1 179 ? 13.297 -4.166 2.641 1.00 81.44 179 LEU A CA 1
ATOM 1427 C C . LEU A 1 179 ? 13.222 -5.336 3.620 1.00 81.44 179 LEU A C 1
ATOM 1429 O O . LEU A 1 179 ? 14.206 -5.668 4.282 1.00 81.44 179 LEU A O 1
ATOM 1433 N N . HIS A 1 180 ? 12.043 -5.932 3.699 1.00 77.69 180 HIS A N 1
ATOM 1434 C CA . HIS A 1 180 ? 11.755 -7.100 4.512 1.00 77.69 180 HIS A CA 1
ATOM 1435 C C . HIS A 1 180 ? 10.693 -7.933 3.808 1.00 77.69 180 HIS A C 1
ATOM 1437 O O . HIS A 1 180 ? 9.942 -7.424 2.971 1.00 77.69 180 HIS A O 1
ATOM 1443 N N . ARG A 1 181 ? 10.640 -9.209 4.172 1.00 76.06 181 ARG A N 1
ATOM 1444 C CA . ARG A 1 181 ? 9.556 -10.102 3.804 1.00 76.06 181 ARG A CA 1
ATOM 1445 C C . ARG A 1 181 ? 8.516 -10.070 4.913 1.00 76.06 181 ARG A C 1
ATOM 1447 O O . ARG A 1 181 ? 8.877 -10.127 6.085 1.00 76.06 181 ARG A O 1
ATOM 1454 N N . ASP A 1 182 ? 7.249 -9.958 4.543 1.00 69.81 182 ASP A N 1
ATOM 1455 C CA . ASP A 1 182 ? 6.155 -10.148 5.490 1.00 69.81 182 ASP A CA 1
ATOM 1456 C C . ASP A 1 182 ? 5.641 -11.580 5.323 1.00 69.81 182 ASP A C 1
ATOM 1458 O O . ASP A 1 182 ? 5.178 -11.957 4.244 1.00 69.81 182 ASP A O 1
ATOM 1462 N N . VAL A 1 183 ? 5.817 -12.401 6.357 1.00 64.50 183 VAL A N 1
ATOM 1463 C CA . VAL A 1 183 ? 5.382 -13.801 6.383 1.00 64.50 183 VAL A CA 1
ATOM 1464 C C . VAL A 1 183 ? 4.426 -13.947 7.553 1.00 64.50 183 VAL A C 1
ATOM 1466 O O . VAL A 1 183 ? 4.770 -13.632 8.691 1.00 64.50 183 VAL A O 1
ATOM 1469 N N . SER A 1 184 ? 3.211 -14.419 7.277 1.00 63.06 184 SER A N 1
ATOM 1470 C CA . SER A 1 184 ? 2.294 -14.795 8.344 1.00 63.06 184 SER A CA 1
ATOM 1471 C C . SER A 1 184 ? 2.618 -16.213 8.800 1.00 63.06 184 SER A C 1
ATOM 1473 O O . SER A 1 184 ? 2.388 -17.169 8.068 1.00 63.06 184 SER A O 1
ATOM 1475 N N . GLU A 1 185 ? 3.130 -16.348 10.021 1.00 57.97 185 GLU A N 1
ATOM 1476 C CA . GLU A 1 185 ? 3.437 -17.650 10.632 1.00 57.97 185 GLU A CA 1
ATOM 1477 C C . GLU A 1 185 ? 2.170 -18.451 11.002 1.00 57.97 185 GLU A C 1
ATOM 1479 O O . GLU A 1 185 ? 2.244 -19.644 11.283 1.00 57.97 185 GLU A O 1
ATOM 1484 N N . GLU A 1 186 ? 0.995 -17.809 11.006 1.00 55.12 186 GLU A N 1
ATOM 1485 C CA . GLU A 1 186 ? -0.233 -18.363 11.593 1.00 55.12 186 GLU A CA 1
ATOM 1486 C C . GLU A 1 186 ? -1.416 -18.487 10.617 1.00 55.12 186 GLU A C 1
ATOM 1488 O O . GLU A 1 186 ? -2.422 -19.116 10.954 1.00 55.12 186 GLU A O 1
ATOM 1493 N N . THR A 1 187 ? -1.356 -17.889 9.419 1.00 60.78 187 THR A N 1
ATOM 1494 C CA . THR A 1 187 ? -2.446 -18.004 8.439 1.00 60.78 187 THR A CA 1
ATOM 1495 C C . THR A 1 187 ? -1.963 -17.937 6.994 1.00 60.78 187 THR A C 1
ATOM 1497 O O . THR A 1 187 ? -1.114 -17.139 6.624 1.00 60.78 187 THR A O 1
ATOM 1500 N N . ASP A 1 188 ? -2.606 -18.733 6.146 1.00 61.47 188 ASP A N 1
ATOM 1501 C CA . ASP A 1 188 ? -2.463 -18.747 4.687 1.00 61.47 188 ASP A CA 1
ATOM 1502 C C . ASP A 1 188 ? -3.278 -17.646 3.971 1.00 61.47 188 ASP A C 1
ATOM 1504 O O . ASP A 1 188 ? -3.479 -17.686 2.755 1.00 61.47 188 ASP A O 1
ATOM 1508 N N . LYS A 1 189 ? -3.793 -16.663 4.720 1.00 66.75 189 LYS A N 1
ATOM 1509 C CA . LYS A 1 189 ? -4.648 -15.594 4.192 1.00 66.75 189 LYS A CA 1
ATOM 1510 C C . LYS A 1 189 ? -3.811 -14.417 3.703 1.00 66.75 189 LYS A C 1
ATOM 1512 O O . LYS A 1 189 ? -2.797 -14.075 4.301 1.00 66.75 189 LYS A O 1
ATOM 1517 N N . GLY A 1 190 ? -4.292 -13.762 2.644 1.00 65.25 190 GLY A N 1
ATOM 1518 C CA . GLY A 1 190 ? -3.688 -12.539 2.109 1.00 65.25 190 GLY A CA 1
ATOM 1519 C C . GLY A 1 190 ? -3.574 -11.427 3.158 1.00 65.25 190 GLY A C 1
ATOM 1520 O O . GLY A 1 190 ? -4.421 -11.296 4.048 1.00 65.25 190 GLY A O 1
ATOM 1521 N N . LEU A 1 191 ? -2.516 -10.626 3.047 1.00 75.88 191 LEU A N 1
ATOM 1522 C CA . LEU A 1 191 ? -2.239 -9.496 3.929 1.00 75.88 191 LEU A CA 1
ATOM 1523 C C . LEU A 1 191 ? -2.903 -8.245 3.375 1.00 75.88 191 LEU A C 1
ATOM 1525 O O . LEU A 1 191 ? -2.578 -7.832 2.278 1.00 75.88 191 LEU A O 1
ATOM 1529 N N . ILE A 1 192 ? -3.768 -7.590 4.146 1.00 80.19 192 ILE A N 1
ATOM 1530 C CA . ILE A 1 192 ? -4.330 -6.296 3.745 1.00 80.19 192 ILE A CA 1
ATOM 1531 C C . ILE A 1 192 ? -3.533 -5.183 4.413 1.00 80.19 192 ILE A C 1
ATOM 1533 O O . ILE A 1 192 ? -3.475 -5.101 5.642 1.00 80.19 192 ILE A O 1
ATOM 1537 N N . SER A 1 193 ? -3.005 -4.275 3.604 1.00 80.62 193 SER A N 1
ATOM 1538 C CA . SER A 1 193 ? -2.393 -3.036 4.053 1.00 80.62 193 SER A CA 1
ATOM 1539 C C . SER A 1 193 ? -3.257 -1.835 3.682 1.00 80.62 193 SER A C 1
ATOM 1541 O O . SER A 1 193 ? -3.802 -1.730 2.582 1.00 80.62 193 SER A O 1
ATOM 1543 N N . LEU A 1 194 ? -3.395 -0.912 4.632 1.00 81.06 194 LEU A N 1
ATOM 1544 C CA . LEU A 1 194 ? -4.172 0.315 4.491 1.00 81.06 194 LEU A CA 1
ATOM 1545 C C . LEU A 1 194 ? -3.247 1.502 4.753 1.00 81.06 194 LEU A C 1
ATOM 1547 O O . LEU A 1 194 ? -2.656 1.587 5.829 1.00 81.06 194 LEU A O 1
ATOM 1551 N N . SER A 1 195 ? -3.158 2.433 3.805 1.00 78.62 195 SER A N 1
ATOM 1552 C CA . SER A 1 195 ? -2.436 3.694 4.003 1.00 78.62 195 SER A CA 1
ATOM 1553 C C . SER A 1 195 ? -3.393 4.843 4.312 1.00 78.62 195 SER A C 1
ATOM 1555 O O . SER A 1 195 ? -4.424 4.990 3.653 1.00 78.62 195 SER A O 1
ATOM 1557 N N . MET A 1 196 ? -3.052 5.660 5.310 1.00 78.69 196 MET A N 1
ATOM 1558 C CA . MET A 1 196 ? -3.784 6.858 5.737 1.00 78.69 196 MET A CA 1
ATOM 1559 C C . MET A 1 196 ? -2.771 7.934 6.150 1.00 78.69 196 MET A C 1
ATOM 1561 O O . MET A 1 196 ? -1.785 7.622 6.816 1.00 78.69 196 MET A O 1
ATOM 1565 N N . GLY A 1 197 ? -3.026 9.192 5.803 1.00 76.88 197 GLY A N 1
ATOM 1566 C CA . GLY A 1 197 ? -2.161 10.328 6.104 1.00 76.88 197 GLY A CA 1
ATOM 1567 C C . GLY A 1 197 ? -1.306 10.761 4.913 1.00 76.88 197 GLY A C 1
ATOM 1568 O O . GLY A 1 197 ? -1.815 11.336 3.956 1.00 76.88 197 GLY A O 1
ATOM 1569 N N . CYS A 1 198 ? 0.008 10.563 5.008 1.00 75.38 198 CYS A N 1
ATOM 1570 C CA . CYS A 1 198 ? 0.950 11.043 3.997 1.00 75.38 198 CYS A CA 1
ATOM 1571 C C . CYS A 1 198 ? 1.098 10.063 2.828 1.00 75.38 198 CYS A C 1
ATOM 1573 O O . CYS A 1 198 ? 0.872 8.859 2.964 1.00 75.38 198 CYS A O 1
ATOM 1575 N N . ASP A 1 199 ? 1.525 10.593 1.684 1.00 83.94 199 ASP A N 1
ATOM 1576 C CA . ASP A 1 199 ? 1.955 9.775 0.557 1.00 83.94 199 ASP A CA 1
ATOM 1577 C C . ASP A 1 199 ? 3.250 9.029 0.915 1.00 83.94 199 ASP A C 1
ATOM 1579 O O . ASP A 1 199 ? 4.124 9.560 1.602 1.00 83.94 199 ASP A O 1
ATOM 1583 N N . GLY A 1 200 ? 3.379 7.799 0.430 1.00 85.19 200 GLY A N 1
ATOM 1584 C CA . GLY A 1 200 ? 4.571 6.975 0.592 1.00 85.19 200 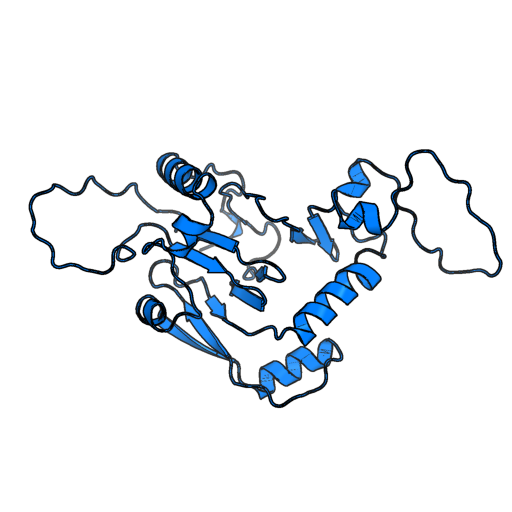GLY A CA 1
ATOM 1585 C C . GLY A 1 200 ? 4.965 6.297 -0.712 1.00 85.19 200 GLY A C 1
ATOM 1586 O O . GLY A 1 200 ? 4.150 6.136 -1.623 1.00 85.19 200 GLY A O 1
ATOM 1587 N N . LEU A 1 201 ? 6.223 5.875 -0.793 1.00 89.44 201 LEU A N 1
ATOM 1588 C CA . LEU A 1 201 ? 6.696 4.989 -1.849 1.00 89.44 201 LEU A CA 1
ATOM 1589 C C . LEU A 1 201 ? 6.903 3.593 -1.282 1.00 89.44 201 LEU A C 1
ATOM 1591 O O . LEU A 1 201 ? 7.482 3.420 -0.209 1.00 89.44 201 LEU A O 1
ATOM 1595 N N . PHE A 1 202 ? 6.433 2.602 -2.021 1.00 90.62 202 PHE A N 1
ATOM 1596 C CA . PHE A 1 202 ? 6.476 1.211 -1.625 1.00 90.62 202 PHE A CA 1
ATOM 1597 C C . PHE A 1 202 ? 7.134 0.398 -2.729 1.00 90.62 202 PHE A C 1
ATOM 1599 O O . PHE A 1 202 ? 6.617 0.297 -3.841 1.00 90.62 202 PHE A O 1
ATOM 1606 N N . MET A 1 203 ? 8.317 -0.132 -2.420 1.00 91.94 203 MET A N 1
ATOM 1607 C CA . MET A 1 203 ? 9.084 -0.951 -3.346 1.00 91.94 203 MET A CA 1
ATOM 1608 C C . MET A 1 203 ? 8.780 -2.425 -3.098 1.00 91.94 203 MET A C 1
ATOM 1610 O O . MET A 1 203 ? 8.938 -2.903 -1.976 1.00 91.94 203 MET A O 1
ATOM 1614 N N . ILE A 1 204 ? 8.363 -3.134 -4.144 1.00 91.38 204 ILE A N 1
ATOM 1615 C CA . ILE A 1 204 ? 7.980 -4.546 -4.086 1.00 91.38 204 ILE A CA 1
ATOM 1616 C C . ILE A 1 204 ? 8.709 -5.292 -5.197 1.00 91.38 204 ILE A C 1
ATOM 1618 O O . ILE A 1 204 ? 8.751 -4.817 -6.328 1.00 91.38 204 ILE A O 1
ATOM 1622 N N . ALA A 1 205 ? 9.250 -6.470 -4.905 1.00 90.50 205 ALA A N 1
ATOM 1623 C CA . ALA A 1 205 ? 9.856 -7.337 -5.908 1.00 90.50 205 ALA A CA 1
ATOM 1624 C C . ALA A 1 205 ? 9.411 -8.796 -5.696 1.00 90.50 205 ALA A C 1
ATOM 1626 O O . ALA A 1 205 ? 9.126 -9.172 -4.555 1.00 90.50 205 ALA A O 1
ATOM 1627 N N . PRO A 1 206 ? 9.331 -9.617 -6.759 1.00 87.94 206 PRO A N 1
ATOM 1628 C CA . PRO A 1 206 ? 9.117 -11.058 -6.629 1.00 87.94 206 PRO A CA 1
ATOM 1629 C C . PRO A 1 206 ? 10.257 -11.735 -5.855 1.00 87.94 206 PRO A C 1
ATOM 1631 O O . PRO A 1 206 ? 11.388 -11.260 -5.891 1.00 87.94 206 PRO A O 1
ATOM 1634 N N . ASN A 1 207 ? 9.987 -12.877 -5.216 1.00 79.06 207 ASN A N 1
ATOM 1635 C CA . ASN A 1 207 ? 11.004 -13.603 -4.438 1.00 79.06 207 ASN A CA 1
ATOM 1636 C C . ASN A 1 207 ? 12.183 -14.075 -5.309 1.00 79.06 207 ASN A C 1
ATOM 1638 O O . ASN A 1 207 ? 13.335 -13.923 -4.924 1.00 79.06 207 ASN A O 1
ATOM 1642 N N . ASP A 1 208 ? 11.900 -14.581 -6.511 1.00 76.56 208 ASP A N 1
ATOM 1643 C CA . ASP A 1 208 ? 12.907 -15.214 -7.377 1.00 76.56 208 ASP A CA 1
ATOM 1644 C C . ASP A 1 208 ? 13.552 -14.231 -8.368 1.00 76.56 208 ASP A C 1
ATOM 1646 O O . ASP A 1 208 ? 14.010 -14.607 -9.453 1.00 76.56 208 ASP A O 1
ATOM 1650 N N . VAL A 1 209 ? 13.545 -12.941 -8.027 1.00 79.69 209 VAL A N 1
ATOM 1651 C CA . VAL A 1 209 ? 14.047 -11.894 -8.907 1.00 79.69 209 VAL A CA 1
ATOM 1652 C C . VAL A 1 209 ? 15.572 -11.968 -9.033 1.00 79.69 209 VAL A C 1
ATOM 1654 O O . VAL A 1 209 ? 16.319 -11.858 -8.059 1.00 79.69 209 VAL A O 1
ATOM 1657 N N . LYS A 1 210 ? 16.055 -12.154 -10.263 1.00 78.12 210 LYS A N 1
ATOM 1658 C CA . LYS A 1 210 ? 17.492 -12.157 -10.564 1.00 78.12 210 LYS A CA 1
ATOM 1659 C C . LYS A 1 210 ? 17.981 -10.741 -10.824 1.00 78.12 210 LYS A C 1
ATOM 1661 O O . LYS A 1 210 ? 17.232 -9.906 -11.327 1.00 78.12 210 LYS A O 1
ATOM 1666 N N . GLU A 1 211 ? 19.250 -10.498 -10.505 1.00 80.25 211 GLU A N 1
ATOM 1667 C CA . GLU A 1 211 ? 19.907 -9.250 -10.878 1.00 80.25 211 GLU A CA 1
ATOM 1668 C C . GLU A 1 211 ? 19.827 -9.083 -12.405 1.00 80.25 211 GLU A C 1
ATOM 1670 O O . GLU A 1 211 ? 20.175 -10.021 -13.137 1.00 80.25 211 GLU A O 1
ATOM 1675 N N . PRO A 1 212 ? 19.310 -7.948 -12.904 1.00 76.44 212 PRO A N 1
ATOM 1676 C CA . PRO A 1 212 ? 19.214 -7.725 -14.336 1.00 76.44 212 PRO A CA 1
ATOM 1677 C C . PRO A 1 212 ? 20.619 -7.713 -14.943 1.00 76.44 212 PRO A C 1
ATOM 1679 O O . PRO A 1 212 ? 21.528 -7.063 -14.426 1.00 76.44 212 PRO A O 1
ATOM 1682 N N . ALA A 1 213 ? 20.798 -8.432 -16.052 1.00 72.00 213 ALA A N 1
ATOM 1683 C CA . ALA A 1 213 ? 22.048 -8.379 -16.799 1.00 72.00 213 ALA A CA 1
ATOM 1684 C C . ALA A 1 213 ? 22.311 -6.931 -17.259 1.00 72.00 213 ALA A C 1
ATOM 1686 O O . ALA A 1 213 ? 21.356 -6.226 -17.606 1.00 72.00 213 ALA A O 1
ATOM 1687 N N . PRO A 1 214 ? 23.576 -6.472 -17.280 1.00 66.31 214 PRO A N 1
ATOM 1688 C CA . PRO A 1 214 ? 23.901 -5.152 -17.799 1.00 66.31 214 PRO A CA 1
ATOM 1689 C C . PRO A 1 214 ? 23.374 -5.039 -19.231 1.00 66.31 214 PRO A C 1
ATOM 1691 O O . PRO A 1 214 ? 23.685 -5.881 -20.078 1.00 66.31 214 PRO A O 1
ATOM 1694 N N . LYS A 1 215 ? 22.544 -4.023 -19.493 1.00 61.88 215 LYS A N 1
ATOM 1695 C CA . LYS A 1 215 ? 22.098 -3.717 -20.854 1.00 61.88 215 LYS A CA 1
ATOM 1696 C C . LYS A 1 215 ? 23.354 -3.367 -21.657 1.00 61.88 215 LYS A C 1
ATOM 1698 O O . LYS A 1 215 ? 24.050 -2.419 -21.315 1.00 61.88 215 LYS A O 1
ATOM 1703 N N . THR A 1 216 ? 23.686 -4.168 -22.665 1.00 52.69 216 THR A N 1
ATOM 1704 C CA . THR A 1 216 ? 24.700 -3.800 -23.658 1.00 52.69 216 THR A CA 1
ATOM 1705 C C . THR A 1 216 ? 24.174 -2.591 -24.421 1.00 52.69 216 THR A C 1
ATOM 1707 O O . THR A 1 216 ? 23.068 -2.667 -24.953 1.00 52.69 216 THR A O 1
ATOM 1710 N N . ASP A 1 217 ? 24.944 -1.503 -24.473 1.00 54.62 217 ASP A N 1
ATOM 1711 C CA . ASP A 1 217 ? 24.566 -0.196 -25.049 1.00 54.62 217 ASP A CA 1
ATOM 1712 C C . ASP A 1 217 ? 24.257 -0.210 -26.569 1.00 54.62 217 ASP A C 1
ATOM 1714 O O . ASP A 1 217 ? 24.035 0.834 -27.181 1.00 54.62 217 ASP A O 1
ATOM 1718 N N . ASP A 1 218 ? 24.189 -1.384 -27.196 1.00 49.78 218 ASP A N 1
ATOM 1719 C CA . ASP A 1 218 ? 23.957 -1.564 -28.626 1.00 49.78 218 ASP A CA 1
ATOM 1720 C C . ASP A 1 218 ? 22.486 -1.882 -28.935 1.00 49.78 218 ASP A C 1
ATOM 1722 O O . ASP A 1 218 ? 22.139 -2.992 -29.332 1.00 49.78 218 ASP A O 1
ATOM 1726 N N . ALA A 1 219 ? 21.608 -0.895 -28.770 1.00 48.41 219 ALA A N 1
ATOM 1727 C CA . ALA A 1 219 ? 20.411 -0.731 -29.596 1.00 48.41 219 ALA A CA 1
ATOM 1728 C C . ALA A 1 219 ? 19.777 0.628 -29.296 1.00 48.41 219 ALA A C 1
ATOM 1730 O O . ALA A 1 219 ? 19.428 0.923 -28.154 1.00 48.41 219 ALA A O 1
ATOM 1731 N N . ALA A 1 220 ? 19.569 1.432 -30.339 1.00 50.53 220 ALA A N 1
ATOM 1732 C CA . ALA A 1 220 ? 18.625 2.540 -30.312 1.00 50.53 220 ALA A CA 1
ATOM 1733 C C . ALA A 1 220 ? 17.212 1.971 -30.089 1.00 50.53 220 ALA A C 1
ATOM 1735 O O . ALA A 1 220 ? 16.478 1.706 -31.037 1.00 50.53 220 ALA A O 1
ATOM 1736 N N . ALA A 1 221 ? 16.873 1.687 -28.834 1.00 52.72 221 ALA A N 1
ATOM 1737 C CA . ALA A 1 221 ? 15.518 1.372 -28.434 1.00 52.72 221 ALA A CA 1
ATOM 1738 C C . ALA A 1 221 ? 14.693 2.660 -28.529 1.00 52.72 221 ALA A C 1
ATOM 1740 O O . ALA A 1 221 ? 15.125 3.717 -28.061 1.00 52.72 221 ALA A O 1
ATOM 1741 N N . GLU A 1 222 ? 13.520 2.567 -29.154 1.00 55.09 222 GLU A N 1
ATOM 1742 C CA . GLU A 1 222 ? 12.471 3.587 -29.076 1.00 55.09 222 GLU A CA 1
ATOM 1743 C C . GLU A 1 222 ? 12.291 4.042 -27.614 1.00 55.09 222 GLU A C 1
ATOM 1745 O O . GLU A 1 222 ? 12.505 3.228 -26.709 1.00 55.09 222 GLU A O 1
ATOM 1750 N N . PRO A 1 223 ? 11.908 5.306 -27.345 1.00 60.41 223 PRO A N 1
ATOM 1751 C CA . PRO A 1 223 ? 11.668 5.785 -25.988 1.00 60.41 223 PRO A CA 1
ATOM 1752 C C . PRO A 1 223 ? 10.432 5.087 -25.396 1.00 60.41 223 PRO A C 1
ATOM 1754 O O . PRO A 1 223 ? 9.324 5.616 -25.413 1.00 60.41 223 PRO A O 1
ATOM 1757 N N . GLY A 1 224 ? 10.631 3.859 -24.919 1.00 69.50 224 GLY A N 1
ATOM 1758 C CA . GLY A 1 224 ? 9.676 3.086 -24.144 1.00 69.50 224 GLY A CA 1
ATOM 1759 C C . GLY A 1 224 ? 9.544 3.643 -22.733 1.00 69.50 224 GLY A C 1
ATOM 1760 O O . GLY A 1 224 ? 10.302 4.518 -22.301 1.00 69.50 224 GLY A O 1
ATOM 1761 N N . ASP A 1 225 ? 8.561 3.137 -22.004 1.00 80.81 225 ASP A N 1
ATOM 1762 C CA . ASP A 1 225 ? 8.326 3.556 -20.633 1.00 80.81 225 ASP A CA 1
ATOM 1763 C C . ASP A 1 225 ? 9.509 3.105 -19.746 1.00 80.81 225 ASP A C 1
ATOM 1765 O O . ASP A 1 225 ? 9.802 1.914 -19.674 1.00 80.81 225 ASP A O 1
ATOM 1769 N N . PRO A 1 226 ? 10.225 4.008 -19.050 1.00 81.81 226 PRO A N 1
ATOM 1770 C CA . PRO A 1 226 ? 11.409 3.637 -18.270 1.00 81.81 226 PRO A CA 1
ATOM 1771 C C . PRO A 1 226 ? 11.093 2.761 -17.049 1.00 81.81 226 PRO A C 1
ATOM 1773 O O . PRO A 1 226 ? 12.014 2.202 -16.452 1.00 81.81 226 PRO A O 1
ATOM 1776 N N . ALA A 1 227 ? 9.821 2.661 -16.651 1.00 81.94 227 ALA A N 1
ATOM 1777 C CA . ALA A 1 227 ? 9.376 1.730 -15.619 1.00 81.94 227 ALA A CA 1
ATOM 1778 C C . ALA A 1 227 ? 9.029 0.336 -16.173 1.00 81.94 227 ALA A C 1
ATOM 1780 O O . ALA A 1 227 ? 8.761 -0.580 -15.392 1.00 81.94 227 ALA A O 1
ATOM 1781 N N . GLU A 1 228 ? 9.006 0.173 -17.497 1.00 79.31 228 GLU A N 1
ATOM 1782 C CA . GLU A 1 228 ? 8.764 -1.105 -18.156 1.00 79.31 228 GLU A CA 1
ATOM 1783 C C . GLU A 1 228 ? 9.930 -2.069 -17.896 1.00 79.31 228 GLU A C 1
ATOM 1785 O O . GLU A 1 228 ? 11.097 -1.674 -17.833 1.00 79.31 228 GLU A O 1
ATOM 1790 N N . ASP A 1 229 ? 9.598 -3.343 -17.681 1.00 80.81 229 ASP A N 1
ATOM 1791 C CA . ASP A 1 229 ? 10.546 -4.434 -17.418 1.00 80.81 229 ASP A CA 1
ATOM 1792 C C . ASP A 1 229 ? 11.478 -4.250 -16.208 1.00 80.81 229 ASP A C 1
ATOM 1794 O O . ASP A 1 229 ? 12.472 -4.971 -16.060 1.00 80.81 229 ASP A O 1
ATOM 1798 N N . LEU A 1 230 ? 11.163 -3.327 -15.293 1.00 88.12 230 LEU A N 1
ATOM 1799 C CA . LEU A 1 230 ? 11.878 -3.260 -14.026 1.00 88.12 230 LEU A CA 1
ATOM 1800 C C . LEU A 1 230 ? 11.665 -4.559 -13.231 1.00 88.12 230 LEU A C 1
ATOM 1802 O O . LEU A 1 230 ? 10.539 -5.050 -13.116 1.00 88.12 230 LEU A O 1
ATOM 1806 N N . PRO A 1 231 ? 12.722 -5.094 -12.593 1.00 90.19 231 PRO A N 1
ATOM 1807 C CA . PRO A 1 231 ? 12.618 -6.298 -11.772 1.00 90.19 231 PRO A CA 1
ATOM 1808 C C . PRO A 1 231 ? 11.920 -6.033 -10.420 1.00 90.19 231 PRO A C 1
ATOM 1810 O O . PRO A 1 231 ? 11.779 -6.925 -9.588 1.00 90.19 231 PRO A O 1
ATOM 1813 N N . TYR A 1 232 ? 11.472 -4.801 -10.185 1.00 92.00 232 TYR A N 1
ATOM 1814 C CA . TYR A 1 232 ? 10.727 -4.364 -9.015 1.00 92.00 232 TYR A CA 1
ATOM 1815 C C . TYR A 1 232 ? 9.634 -3.381 -9.443 1.00 92.00 232 TYR A C 1
ATOM 1817 O O . TYR A 1 232 ? 9.727 -2.727 -10.479 1.00 92.00 232 TYR A O 1
ATOM 1825 N N . LEU A 1 233 ? 8.618 -3.234 -8.603 1.00 93.00 233 LEU A N 1
ATOM 1826 C CA . LEU A 1 233 ? 7.609 -2.192 -8.695 1.00 93.00 233 LEU A CA 1
ATOM 1827 C C . LEU A 1 233 ? 7.901 -1.126 -7.640 1.00 93.00 233 LEU A C 1
ATOM 1829 O O . LEU A 1 233 ? 7.960 -1.438 -6.452 1.00 93.00 233 LEU A O 1
ATOM 1833 N N . LEU A 1 234 ? 8.027 0.133 -8.060 1.00 93.81 234 LEU A N 1
ATOM 1834 C CA . LEU A 1 234 ? 8.009 1.283 -7.158 1.00 93.81 234 LEU A CA 1
ATOM 1835 C C . LEU A 1 234 ? 6.618 1.924 -7.194 1.00 93.81 234 LEU A C 1
ATOM 1837 O O . LEU A 1 234 ? 6.300 2.719 -8.078 1.00 93.81 234 LEU A O 1
ATOM 1841 N N . LEU A 1 235 ? 5.767 1.533 -6.249 1.00 92.88 235 LEU A N 1
ATOM 1842 C CA . LEU A 1 235 ? 4.379 1.969 -6.165 1.00 92.88 235 LEU A CA 1
ATOM 1843 C C . LEU A 1 235 ? 4.260 3.209 -5.280 1.00 92.88 235 LEU A C 1
ATOM 1845 O O . LEU A 1 235 ? 4.700 3.213 -4.132 1.00 92.88 235 LEU A O 1
ATOM 1849 N N . ARG A 1 236 ? 3.592 4.248 -5.775 1.00 92.19 236 ARG A N 1
ATOM 1850 C CA . ARG A 1 236 ? 3.180 5.378 -4.949 1.00 92.19 236 ARG A CA 1
ATOM 1851 C C . ARG A 1 236 ? 1.862 5.062 -4.255 1.00 92.19 236 ARG A C 1
ATOM 1853 O O . ARG A 1 236 ? 0.840 4.816 -4.892 1.00 92.19 236 ARG A O 1
ATOM 1860 N N . ILE A 1 237 ? 1.895 5.093 -2.930 1.00 86.75 237 ILE A N 1
ATOM 1861 C CA . ILE A 1 237 ? 0.754 4.831 -2.066 1.00 86.75 237 ILE A CA 1
ATOM 1862 C C . ILE A 1 237 ? 0.285 6.157 -1.498 1.00 86.75 237 ILE A C 1
ATOM 1864 O O . ILE A 1 237 ? 0.947 6.759 -0.658 1.00 86.75 237 ILE A O 1
ATOM 1868 N N . ARG A 1 238 ? -0.874 6.607 -1.966 1.00 84.25 238 ARG A N 1
ATOM 1869 C CA . ARG A 1 238 ? -1.507 7.834 -1.482 1.00 84.25 238 ARG A CA 1
ATOM 1870 C C . ARG A 1 238 ? -2.452 7.534 -0.327 1.00 84.25 238 ARG A C 1
ATOM 1872 O O . ARG A 1 238 ? -2.991 6.422 -0.245 1.00 84.25 238 ARG A O 1
ATOM 1879 N N . SER A 1 239 ? -2.737 8.548 0.484 1.00 78.50 239 SER A N 1
ATOM 1880 C CA . SER A 1 239 ? -3.711 8.459 1.577 1.00 78.50 239 SER A CA 1
ATOM 1881 C C . SER A 1 239 ? -5.040 7.850 1.131 1.00 78.50 239 SER A C 1
ATOM 1883 O O . SER A 1 239 ? -5.674 8.337 0.192 1.00 78.50 239 SER A O 1
ATOM 1885 N N . GLY A 1 240 ? -5.471 6.783 1.796 1.00 69.06 240 GLY A N 1
ATOM 1886 C CA . GLY A 1 240 ? -6.713 6.069 1.511 1.00 69.06 240 GLY A CA 1
ATOM 1887 C C . GLY A 1 240 ? -6.628 5.012 0.412 1.00 69.06 240 GLY A C 1
ATOM 1888 O O . GLY A 1 240 ? -7.651 4.679 -0.185 1.00 69.06 240 GLY A O 1
ATOM 1889 N N . THR A 1 241 ? -5.428 4.500 0.121 1.00 64.25 241 THR A N 1
ATOM 1890 C CA . THR A 1 241 ? -5.201 3.402 -0.837 1.00 64.25 241 THR A CA 1
ATOM 1891 C C . THR A 1 241 ? -4.976 2.080 -0.097 1.00 64.25 241 THR A C 1
ATOM 1893 O O . THR A 1 241 ? -3.921 1.911 0.521 1.00 64.25 241 THR A O 1
ATOM 1896 N N . PRO A 1 242 ? -5.938 1.144 -0.139 1.00 55.97 242 PRO A N 1
ATOM 1897 C CA . PRO A 1 242 ? -5.706 -0.245 0.236 1.00 55.97 242 PRO A CA 1
ATOM 1898 C C . PRO A 1 242 ? -4.899 -1.014 -0.805 1.00 55.97 242 PRO A C 1
ATOM 1900 O O . PRO A 1 242 ? -5.047 -0.801 -2.013 1.00 55.97 242 PRO A O 1
ATOM 1903 N N . PHE A 1 243 ? -4.106 -1.962 -0.322 1.00 65.62 243 PHE A N 1
ATOM 1904 C CA . PHE A 1 243 ? -3.450 -2.970 -1.141 1.00 65.62 243 PHE A CA 1
ATOM 1905 C C . PHE A 1 243 ? -3.383 -4.303 -0.393 1.00 65.62 243 PHE A C 1
ATOM 1907 O O . PHE A 1 243 ? -3.346 -4.312 0.838 1.00 65.62 243 PHE A O 1
ATOM 1914 N N . THR A 1 244 ? -3.422 -5.417 -1.121 1.00 50.31 244 THR A N 1
ATOM 1915 C CA . THR A 1 244 ? -3.309 -6.771 -0.562 1.00 50.31 244 THR A CA 1
ATOM 1916 C C . THR A 1 244 ? -2.463 -7.685 -1.417 1.00 50.31 244 THR A C 1
ATOM 1918 O O . THR A 1 244 ? -2.331 -7.377 -2.619 1.00 50.31 244 THR A O 1
#

pLDDT: mean 75.57, std 15.36, range [36.28, 96.19]

Secondary structure (DSSP, 8-state):
--GGGS-TTPPPPHHHHHHHHHHTTS-HHHHHH-TTEE-TT-HHHHTTSEEEEEE-HHHHHHHHHTTT-----PPPEEEEEETTEEEEEE-TT-S-HHHHHHHHHHIIIIITT-TTS-BGGGGT-------SS--S-------TT---HHHHHHHT--EEEETTTEEEE---TT----------SS--SPPPEE--SS-EEEEE--TTPPPPPP--S--------TTTT-SSEEEEE-TT-EE-

Foldseek 3Di:
DDLQPDDQPDDPDPVVLVVQVVVLPDDPVCVVVPLLEAECPDPVRCVQKDWPAKDALVNLQVVCVVLVDHSDRGHIWTWIDGPQCNVKIKTPPSQDPVNLVSVVCCCLPPFVLDPVKDWPVVVPADEDHPDDDDDDDDPDDDDPGYDDSCRCPPPPTQWIDGPPADIDGDDDVSDDDRDTDDGDNPDPDDDKDAAADAKDKDKAADPPQDDDDPPDPPDPDDPDRPNPPDRIHTYIDGHGMMMD

InterPro domains:
  IPR004574 Alkylated DNA repair protein AlkB [PTHR16557] (37-165)
  IPR037151 Alpha-ketoglutarate-dependent dioxygenase AlkB-like superfamily [G3DSA:2.60.120.590] (84-240)

Radius of gyration: 21.54 Å; chains: 1; bounding box: 49×40×73 Å

Organism: NCBI:txid1442378

Sequence (244 aa):
MDLTELDAHEAPADWLRAIWKGFSRMESKELNESPLVTDPRSPDHLQRLRRAGTITAAQIAKAFSYIDIASEEREDAAIYYHPLLPGLLIIPNLLTPEVQETLLSRMIHRDLSNPKHQTNLHLHYAIPYPQASTSSSAEAPFGPQTLSIKQVLERRLHWVTLGGHRHRKLLHAGDTMMLHRDVSEETDKGLISLSMGCDGLFMIAPNDVKEPAPKTDDAAAEPGDPAEDLPYLLLRIRSGTPFT